Protein AF-A0A242PFX0-F1 (afdb_monomer_lite)

Radius of gyration: 28.21 Å; chains: 1; bounding box: 63×39×89 Å

Secondary structure (DSSP, 8-state):
-----EEEEEE-SHHHHHHHHHHHHS---HHHHHHHHHHS-GGGSEEEEEE-SSEEEEEETTTTEEEEEEGGGSSEEEE-SSEEEEESSSS-EEEEEGGGS-HHHHHHHHHHHTTTBTTT---EEEEEEEE---HHHHHHHHIIIIIHHHTHHHHHHHHHHHHHHHT---HHHHHHHHHHHHHHHHHHHHHHHHHHHHHHHHHHHHS-GGGS-EEEEEESSEEEEEETTSS-EEEEEGGGSSEEEEETTEEEEEEETTEEEEEETTSS-HHHHHHHHHHHTTSHHHH--

Foldseek 3Di:
DPFDKDKFKFFQALVQQQVVCCQVFVAGDSVVSHVVRVVQDPQQTIWMWMDTLFWIWIARPSVRDIDIDGLVQWQAWEDGPFFIWTHNDPPDTDTDGPVRDDPVVSVRVCNSCVVGHCVNPFDWLWKQQWDFPALVFQLVLCCVLPVVVQLCVLVVLLVVCVVVLVVDPDPVVSVVVNVVSNVVSVVSNVVPSVVSSVVSVVCVVPVDPQRGTWMWIDGLFWIWTHGNHDGDIDIGGLQQFQAWEQDPFAIWTHNDSRDTGGDGPVSGDPSSRVSVVVSSVVHPRHPDD

Sequence (289 aa):
MEKQTVVIEYYVNTQYWLDAYYAKYGVLDHEFAQKLNDSTPDNMRHFTMSFNNEKLVIFNKDKNEINTFYYQDLYCINKTENGYLFFINNQDFYFVSQQSFKSDELEIIHDFLCDYLEKNLETQIAEIDTYEMDVNRIYYCFYYLLFKKSIMAPIYILVMFLPCYLLIKDSSHALFFVCITIIYSIAIYFSIKPGLKFSAENWCKTSNKIFICSKVIFYEDRFTMTAKTQLSTTVIKYDQLHKIRKIKKGYLFIINCNSGYLFYNEDFTSQQRQVLEDKLMQYNNFYLK

pLDDT: mean 86.13, std 9.34, range [41.47, 96.81]

Structure (mmCIF, N/CA/C/O backbone):
data_AF-A0A242PFX0-F1
#
_entry.id   AF-A0A242PFX0-F1
#
loop_
_atom_site.group_PDB
_atom_site.id
_atom_site.type_symbol
_atom_site.label_atom_id
_atom_site.label_alt_id
_atom_site.label_comp_id
_atom_site.label_asym_id
_atom_site.label_entity_id
_atom_site.label_seq_id
_atom_site.pdbx_PDB_ins_code
_atom_site.Cartn_x
_atom_site.Cartn_y
_atom_site.Cartn_z
_atom_site.occupancy
_atom_site.B_iso_or_equiv
_atom_site.auth_seq_id
_atom_site.auth_comp_id
_atom_site.auth_asym_id
_atom_site.auth_atom_id
_atom_site.pdbx_PDB_model_num
ATOM 1 N N . MET A 1 1 ? -29.368 -14.223 31.817 1.00 41.47 1 MET A N 1
ATOM 2 C CA . MET A 1 1 ? -27.994 -13.903 32.255 1.00 41.47 1 MET A CA 1
ATOM 3 C C . MET A 1 1 ? -27.778 -12.427 32.009 1.00 41.47 1 MET A C 1
ATOM 5 O O . MET A 1 1 ? -28.120 -11.977 30.920 1.00 41.47 1 MET A O 1
ATOM 9 N N . GLU A 1 2 ? -27.297 -11.674 33.000 1.00 46.97 2 GLU A N 1
ATOM 10 C CA . GLU A 1 2 ? -26.797 -10.320 32.738 1.00 46.97 2 GLU A CA 1
ATOM 11 C C . GLU A 1 2 ? -25.697 -10.424 31.682 1.00 46.97 2 GLU A C 1
ATOM 13 O O . GLU A 1 2 ? -24.802 -11.264 31.793 1.00 46.97 2 GLU A O 1
ATOM 18 N N . LYS A 1 3 ? -25.815 -9.641 30.607 1.00 65.31 3 LYS A N 1
ATOM 19 C CA . LYS A 1 3 ? -24.786 -9.598 29.571 1.00 65.31 3 LYS A CA 1
ATOM 20 C C . LYS A 1 3 ? -23.552 -8.965 30.200 1.00 65.31 3 LYS A C 1
ATOM 22 O O . LYS A 1 3 ? -23.569 -7.776 30.520 1.00 65.31 3 LYS A O 1
ATOM 27 N N . GLN A 1 4 ? -22.516 -9.774 30.409 1.00 83.56 4 GLN A N 1
ATOM 28 C CA . GLN A 1 4 ? -21.217 -9.295 30.855 1.00 83.56 4 GLN A CA 1
ATOM 29 C C . GLN A 1 4 ? -20.795 -8.137 29.951 1.00 83.56 4 GLN A C 1
ATOM 31 O O . GLN A 1 4 ? -20.894 -8.224 28.727 1.00 83.56 4 GLN A O 1
ATOM 36 N N . THR A 1 5 ? -20.435 -7.020 30.572 1.00 90.12 5 THR A N 1
ATOM 37 C CA . THR A 1 5 ? -20.165 -5.768 29.875 1.00 90.12 5 THR A CA 1
ATOM 38 C C . THR A 1 5 ? -18.799 -5.266 30.307 1.00 90.12 5 THR A C 1
ATOM 40 O O . THR A 1 5 ? -18.524 -5.181 31.502 1.00 90.12 5 THR A O 1
ATOM 43 N N . VAL A 1 6 ? -17.956 -4.930 29.337 1.00 94.00 6 VAL A N 1
ATOM 44 C CA . VAL A 1 6 ? -16.649 -4.305 29.558 1.00 94.00 6 VAL A CA 1
ATOM 45 C C . VAL A 1 6 ? -16.780 -2.828 29.221 1.00 94.00 6 VAL A C 1
ATOM 47 O O . VAL A 1 6 ? -17.413 -2.473 28.227 1.00 94.00 6 VAL A O 1
ATOM 50 N N . VAL A 1 7 ? -16.224 -1.955 30.057 1.00 94.25 7 VAL A N 1
ATOM 51 C CA . VAL A 1 7 ? -16.312 -0.503 29.872 1.00 94.25 7 VAL A CA 1
ATOM 52 C C . VAL A 1 7 ? -14.922 0.093 29.965 1.00 94.25 7 VAL A C 1
ATOM 54 O O . VAL A 1 7 ? -14.212 -0.148 30.936 1.00 94.25 7 VAL A O 1
ATOM 57 N N . ILE A 1 8 ? -14.564 0.904 28.975 1.00 94.38 8 ILE A N 1
ATOM 58 C CA . ILE A 1 8 ? -13.314 1.660 28.963 1.00 94.38 8 ILE A CA 1
ATOM 59 C C . ILE A 1 8 ? -13.605 3.142 28.779 1.00 94.38 8 ILE A C 1
ATOM 61 O O . ILE A 1 8 ? -14.614 3.540 28.188 1.00 94.38 8 ILE A O 1
ATOM 65 N N . GLU A 1 9 ? -12.670 3.961 29.235 1.00 93.00 9 GLU A N 1
ATOM 66 C CA . GLU A 1 9 ? -12.654 5.389 28.958 1.00 93.00 9 GLU A CA 1
ATOM 67 C C . GLU A 1 9 ? -11.448 5.711 28.090 1.00 93.00 9 GLU A C 1
ATOM 69 O O . GLU A 1 9 ? -10.362 5.171 28.301 1.00 93.00 9 GLU A O 1
ATOM 74 N N . TYR A 1 10 ? -11.630 6.596 27.116 1.00 89.94 10 TYR A N 1
ATOM 75 C CA . TYR A 1 10 ? -10.516 7.072 26.313 1.00 89.94 10 TYR A CA 1
ATOM 76 C C . TYR A 1 10 ? -10.641 8.562 26.019 1.00 89.94 10 TYR A C 1
ATOM 78 O O . TYR A 1 10 ? -11.733 9.141 25.986 1.00 89.94 10 TYR A O 1
ATOM 86 N N . TYR A 1 11 ? -9.475 9.171 25.827 1.00 92.56 11 TYR A N 1
ATOM 87 C CA . TYR A 1 11 ? -9.318 10.578 25.511 1.00 92.56 11 TYR A CA 1
ATOM 88 C C . TYR A 1 11 ? -8.630 10.720 24.154 1.00 92.56 11 TYR A C 1
ATOM 90 O O . TYR A 1 11 ? -7.546 10.174 23.942 1.00 92.56 11 TYR A O 1
ATOM 98 N N . VAL A 1 12 ? -9.256 11.448 23.232 1.00 92.62 12 VAL A N 1
ATOM 99 C CA . VAL A 1 12 ? -8.715 11.683 21.889 1.00 92.62 12 VAL A CA 1
ATOM 100 C C . VAL A 1 12 ? -7.676 12.798 21.949 1.00 92.62 12 VAL A C 1
ATOM 102 O O . VAL A 1 12 ? -8.000 13.987 21.944 1.00 92.62 12 VAL A O 1
ATOM 105 N N . ASN A 1 13 ? -6.408 12.400 21.990 1.00 92.38 13 ASN A N 1
ATOM 106 C CA . ASN A 1 13 ? -5.245 13.281 21.922 1.00 92.38 13 ASN A CA 1
ATOM 107 C C . ASN A 1 13 ? -4.297 12.877 20.784 1.00 92.38 13 ASN A C 1
ATOM 109 O O . ASN A 1 13 ? -4.561 11.941 20.028 1.00 92.38 13 ASN A O 1
ATOM 113 N N . THR A 1 14 ? -3.156 13.560 20.683 1.00 91.75 14 THR A N 1
ATOM 114 C CA . THR A 1 14 ? -2.097 13.225 19.723 1.00 91.75 14 THR A CA 1
ATOM 115 C C . THR A 1 14 ? -1.666 11.759 19.817 1.00 91.75 14 THR A C 1
ATOM 117 O O . THR A 1 14 ? -1.500 11.118 18.784 1.00 91.75 14 THR A O 1
ATOM 120 N N . GLN A 1 15 ? -1.523 11.195 21.021 1.00 91.62 15 GLN A N 1
ATOM 121 C CA . GLN A 1 15 ? -1.096 9.800 21.172 1.00 91.62 15 GLN A CA 1
ATOM 122 C C . GLN A 1 15 ? -2.149 8.824 20.635 1.00 91.62 15 GLN A C 1
ATOM 124 O O . GLN A 1 15 ? -1.803 7.915 19.890 1.00 91.62 15 GLN A O 1
ATOM 129 N N . TYR A 1 16 ? -3.433 9.057 20.924 1.00 92.50 16 TYR A N 1
ATOM 130 C CA . TYR A 1 16 ? -4.526 8.260 20.364 1.00 92.50 16 TYR A CA 1
ATOM 131 C C . TYR A 1 16 ? -4.489 8.250 18.830 1.00 92.50 16 TYR A C 1
ATOM 133 O O . TYR A 1 16 ? -4.589 7.188 18.218 1.00 92.50 16 TYR A O 1
ATOM 141 N N . TRP A 1 17 ? -4.311 9.415 18.196 1.00 91.19 17 TRP A N 1
ATOM 142 C CA . TRP A 1 17 ? -4.227 9.497 16.736 1.00 91.19 17 TRP A CA 1
ATOM 143 C C . TRP A 1 17 ? -2.996 8.789 16.176 1.00 91.19 17 TRP A C 1
ATOM 145 O O . TRP A 1 17 ? -3.089 8.146 15.129 1.00 91.19 17 TRP A O 1
ATOM 155 N N . LEU A 1 18 ? -1.865 8.874 16.877 1.00 90.12 18 LEU A N 1
ATOM 156 C CA . LEU A 1 18 ? -0.644 8.167 16.510 1.00 90.12 18 LEU A CA 1
ATOM 157 C C . LEU A 1 18 ? -0.844 6.646 16.568 1.00 90.12 18 LEU A C 1
ATOM 159 O O . LEU A 1 18 ? -0.526 5.954 15.601 1.00 90.12 18 LEU A O 1
ATOM 163 N N . ASP A 1 19 ? -1.421 6.140 17.658 1.00 91.06 19 ASP A N 1
ATOM 164 C CA . ASP A 1 19 ? -1.664 4.710 17.861 1.00 91.06 19 ASP A CA 1
ATOM 165 C C . ASP A 1 19 ? -2.711 4.174 16.881 1.00 91.06 19 ASP A C 1
ATOM 167 O O . ASP A 1 19 ? -2.520 3.111 16.293 1.00 91.06 19 ASP A O 1
ATOM 171 N N . ALA A 1 20 ? -3.786 4.930 16.640 1.00 90.94 20 ALA A N 1
ATOM 172 C CA . ALA A 1 20 ? -4.813 4.586 15.661 1.00 90.94 20 ALA A CA 1
ATOM 173 C C . ALA A 1 20 ? -4.239 4.513 14.239 1.00 90.94 20 ALA A C 1
ATOM 175 O O . ALA A 1 20 ? -4.563 3.601 13.473 1.00 90.94 20 ALA A O 1
ATOM 176 N N . TYR A 1 21 ? -3.363 5.457 13.883 1.00 86.38 21 TYR A N 1
ATOM 177 C CA . TYR A 1 21 ? -2.696 5.463 12.587 1.00 86.38 21 TYR A CA 1
ATOM 178 C C . TYR A 1 21 ? -1.723 4.286 12.453 1.00 86.38 21 TYR A C 1
ATOM 180 O O . TYR A 1 21 ? -1.757 3.576 11.445 1.00 86.38 21 TYR A O 1
ATOM 188 N N . TYR A 1 22 ? -0.921 4.018 13.488 1.00 86.44 22 TYR A N 1
ATOM 189 C CA . TYR A 1 22 ? -0.027 2.862 13.523 1.00 86.44 22 TYR A CA 1
ATOM 190 C C . TYR A 1 22 ? -0.796 1.544 13.435 1.00 86.44 22 TYR A C 1
ATOM 192 O O . TYR A 1 22 ? -0.433 0.680 12.647 1.00 86.44 22 TYR A O 1
ATOM 200 N N . ALA A 1 23 ? -1.899 1.401 14.167 1.00 88.25 23 ALA A N 1
ATOM 201 C CA . ALA A 1 23 ? -2.743 0.217 14.097 1.00 88.25 23 ALA A CA 1
ATOM 202 C C . ALA A 1 23 ? -3.293 -0.013 12.681 1.00 88.25 23 ALA A C 1
ATOM 204 O O . ALA A 1 23 ? -3.345 -1.150 12.219 1.00 88.25 23 ALA A O 1
ATOM 205 N N . LYS A 1 24 ? -3.686 1.053 11.972 1.00 84.75 24 LYS A N 1
ATOM 206 C CA . LYS A 1 24 ? -4.256 0.945 10.623 1.00 84.75 24 LYS A CA 1
ATOM 207 C C . LYS A 1 24 ? -3.207 0.700 9.537 1.00 84.75 24 LYS A C 1
ATOM 209 O O . LYS A 1 24 ? -3.478 -0.044 8.598 1.00 84.75 24 LYS A O 1
ATOM 214 N N . TYR A 1 25 ? -2.040 1.332 9.638 1.00 78.81 25 TYR A N 1
ATOM 215 C CA . TYR A 1 25 ? -1.069 1.390 8.539 1.00 78.81 25 TYR A CA 1
ATOM 216 C C . TYR A 1 25 ? 0.300 0.774 8.857 1.00 78.81 25 TYR A C 1
ATOM 218 O O . TYR A 1 25 ? 1.105 0.592 7.946 1.00 78.81 25 TYR A O 1
ATOM 226 N N . GLY A 1 26 ? 0.579 0.440 10.119 1.00 79.00 26 GLY A N 1
ATOM 227 C CA . GLY A 1 26 ? 1.858 -0.112 10.583 1.00 79.00 26 GLY A CA 1
ATOM 228 C C . GLY A 1 26 ? 3.003 0.905 10.618 1.00 79.00 26 GLY A C 1
ATOM 229 O O . GLY A 1 26 ? 4.172 0.528 10.562 1.00 79.00 26 GLY A O 1
ATOM 230 N N . VAL A 1 27 ? 2.686 2.202 10.638 1.00 77.31 27 VAL A N 1
ATOM 231 C CA . VAL A 1 27 ? 3.653 3.299 10.495 1.00 77.31 27 VAL A CA 1
ATOM 232 C C . VAL A 1 27 ? 3.367 4.388 11.523 1.00 77.31 27 VAL A C 1
ATOM 234 O O . VAL A 1 27 ? 2.208 4.691 11.780 1.00 77.31 27 VAL A O 1
ATOM 237 N N . LEU A 1 28 ? 4.414 4.982 12.103 1.00 81.38 28 LEU A N 1
ATOM 238 C CA . LEU A 1 28 ? 4.301 6.115 13.024 1.00 81.38 28 LEU A CA 1
ATOM 239 C C . LEU A 1 28 ? 4.465 7.436 12.269 1.00 81.38 28 LEU A C 1
ATOM 241 O O . LEU A 1 28 ? 5.425 7.604 11.520 1.00 81.38 28 LEU A O 1
ATOM 245 N N . ASP A 1 29 ? 3.567 8.390 12.515 1.00 78.19 29 ASP A N 1
ATOM 246 C CA . ASP A 1 29 ? 3.690 9.757 12.007 1.00 78.19 29 ASP A CA 1
ATOM 247 C C . ASP A 1 29 ? 3.184 10.773 13.040 1.00 78.19 29 ASP A C 1
ATOM 249 O O . ASP A 1 29 ? 1.983 10.960 13.262 1.00 78.19 29 ASP A O 1
ATOM 253 N N . HIS A 1 30 ? 4.138 11.432 13.691 1.00 84.31 30 HIS A N 1
ATOM 254 C CA . HIS A 1 30 ? 3.860 12.382 14.760 1.00 84.31 30 HIS A CA 1
ATOM 255 C C . HIS A 1 30 ? 3.268 13.701 14.251 1.00 84.31 30 HIS A C 1
ATOM 257 O O . HIS A 1 30 ? 2.445 14.301 14.940 1.00 84.31 30 HIS A O 1
ATOM 263 N N . GLU A 1 31 ? 3.662 14.163 13.060 1.00 82.69 31 GLU A N 1
ATOM 264 C CA . GLU A 1 31 ? 3.187 15.442 12.523 1.00 82.69 31 GLU A CA 1
ATOM 265 C C . GLU A 1 31 ? 1.707 15.343 12.139 1.00 82.69 31 GLU A C 1
ATOM 267 O O . GLU A 1 31 ? 0.924 16.252 12.416 1.00 82.69 31 GLU A O 1
ATOM 272 N N . PHE A 1 32 ? 1.293 14.217 11.557 1.00 82.06 32 PHE A N 1
ATOM 273 C CA . PHE A 1 32 ? -0.116 13.944 11.293 1.00 82.06 32 PHE A CA 1
ATOM 274 C C . PHE A 1 32 ? -0.954 13.873 12.538 1.00 82.06 32 PHE A C 1
ATOM 276 O O . PHE A 1 32 ? -2.018 14.480 12.591 1.00 82.06 32 PHE A O 1
ATOM 283 N N . ALA A 1 33 ? -0.487 13.089 13.510 1.00 87.75 33 ALA A N 1
ATOM 284 C CA . ALA A 1 33 ? -1.213 12.856 14.732 1.00 87.75 33 ALA A CA 1
ATOM 285 C C . ALA A 1 33 ? -1.441 14.196 15.431 1.00 87.75 33 ALA A C 1
ATOM 287 O O . ALA A 1 33 ? -2.537 14.449 15.924 1.00 87.75 33 ALA A O 1
ATOM 288 N N . GLN A 1 34 ? -0.448 15.092 15.365 1.00 89.56 34 GLN A N 1
ATOM 289 C CA . GLN A 1 34 ? -0.578 16.457 15.845 1.00 89.56 34 GLN A CA 1
ATOM 290 C C . GLN A 1 34 ? -1.578 17.275 15.018 1.00 89.56 34 GLN A C 1
ATOM 292 O O . GLN A 1 34 ? -2.467 17.879 15.599 1.00 89.56 34 GLN A O 1
ATOM 297 N N . LYS A 1 35 ? -1.516 17.260 13.680 1.00 90.44 35 LYS A N 1
ATOM 298 C CA . LYS A 1 35 ? -2.489 17.983 12.833 1.00 90.44 35 LYS A CA 1
ATOM 299 C C . LYS A 1 35 ? -3.927 17.508 13.048 1.00 90.44 35 LYS A C 1
ATOM 301 O O . LYS A 1 35 ? -4.833 18.333 13.151 1.00 90.44 35 LYS A O 1
ATOM 306 N N . LEU A 1 36 ? -4.144 16.195 13.133 1.00 90.00 36 LEU A N 1
ATOM 307 C CA . LEU A 1 36 ? -5.447 15.618 13.454 1.00 90.00 36 LEU A CA 1
ATOM 308 C C . LEU A 1 36 ? -5.894 16.046 14.844 1.00 90.00 36 LEU A C 1
ATOM 310 O O . LEU A 1 36 ? -7.026 16.505 14.999 1.00 90.00 36 LEU A O 1
ATOM 314 N N . ASN A 1 37 ? -5.000 15.961 15.829 1.00 91.69 37 ASN A N 1
ATOM 315 C CA . ASN A 1 37 ? -5.262 16.437 17.175 1.00 91.69 37 ASN A CA 1
ATOM 316 C C . ASN A 1 37 ? -5.679 17.911 17.175 1.00 91.69 37 ASN A C 1
ATOM 318 O O . ASN A 1 37 ? -6.705 18.231 17.758 1.00 91.69 37 ASN A O 1
ATOM 322 N N . ASP A 1 38 ? -4.952 18.788 16.492 1.00 91.31 38 ASP A N 1
ATOM 323 C CA . ASP A 1 38 ? -5.238 20.225 16.440 1.00 91.31 38 ASP A CA 1
ATOM 324 C C . ASP A 1 38 ? -6.557 20.522 15.706 1.00 91.31 38 ASP A C 1
ATOM 326 O O . ASP A 1 38 ? -7.257 21.476 16.039 1.00 91.31 38 ASP A O 1
ATOM 330 N N . SER A 1 39 ? -6.934 19.682 14.737 1.00 91.81 39 SER A N 1
ATOM 331 C CA . SER A 1 39 ? -8.219 19.777 14.030 1.00 91.81 39 SER A CA 1
ATOM 332 C C . SER A 1 39 ? -9.401 19.153 14.782 1.00 91.81 39 SER A C 1
ATOM 334 O O . SER A 1 39 ? -10.552 19.387 14.412 1.00 91.81 39 SER A O 1
ATOM 336 N N . THR A 1 40 ? -9.141 18.348 15.819 1.00 89.75 40 THR A N 1
ATOM 337 C CA . THR A 1 40 ? -10.187 17.668 16.591 1.00 89.75 40 THR A CA 1
ATOM 338 C C . THR A 1 40 ? -10.866 18.682 17.518 1.00 89.75 40 THR A C 1
ATOM 340 O O . THR A 1 40 ? -10.193 19.265 18.371 1.00 89.75 40 THR A O 1
ATOM 343 N N . PRO A 1 41 ? -12.188 18.900 17.411 1.00 90.75 41 PRO A N 1
ATOM 344 C CA . PRO A 1 41 ? -12.896 19.821 18.296 1.00 90.75 41 PRO A CA 1
ATOM 345 C C . PRO A 1 41 ? -12.803 19.402 19.767 1.00 90.75 41 PRO A C 1
ATOM 347 O O . PRO A 1 41 ? -12.830 18.212 20.079 1.00 90.75 41 PRO A O 1
ATOM 350 N N . ASP A 1 42 ? -12.787 20.369 20.686 1.00 89.44 42 ASP A N 1
ATOM 351 C CA . ASP A 1 42 ? -12.745 20.091 22.132 1.00 89.44 42 ASP A CA 1
ATOM 352 C C . ASP A 1 42 ? -13.944 19.275 22.626 1.00 89.44 42 ASP A C 1
ATOM 354 O O . ASP A 1 42 ? -13.831 18.533 23.594 1.00 89.44 42 ASP A O 1
ATOM 358 N N . ASN A 1 43 ? -15.078 19.349 21.924 1.00 88.44 43 ASN A N 1
ATOM 359 C CA . ASN A 1 43 ? -16.274 18.561 22.222 1.00 88.44 43 ASN A CA 1
ATOM 360 C C . ASN A 1 43 ? -16.279 17.151 21.593 1.00 88.44 43 ASN A C 1
ATOM 362 O O . ASN A 1 43 ? -17.327 16.522 21.445 1.00 88.44 43 ASN A O 1
ATOM 366 N N . MET A 1 44 ? -15.127 16.672 21.140 1.00 88.81 44 MET A N 1
ATOM 367 C CA . MET A 1 44 ? -14.930 15.354 20.535 1.00 88.81 44 MET A CA 1
ATOM 368 C C . MET A 1 44 ? -13.704 14.685 21.165 1.00 88.81 44 MET A C 1
ATOM 370 O O . MET A 1 44 ? -12.880 14.097 20.464 1.00 88.81 44 MET A O 1
ATOM 374 N N . ARG A 1 45 ? -13.542 14.820 22.487 1.00 92.38 45 ARG A N 1
ATOM 375 C CA . ARG A 1 45 ? -12.321 14.405 23.184 1.00 92.38 45 ARG A CA 1
ATOM 376 C C . ARG A 1 45 ? -12.567 13.298 24.190 1.00 92.38 45 ARG A C 1
ATOM 378 O O . ARG A 1 45 ? -11.765 12.371 24.243 1.00 92.38 45 ARG A O 1
ATOM 385 N N . HIS A 1 46 ? -13.647 13.369 24.962 1.00 95.44 46 HIS A N 1
ATOM 386 C CA . HIS A 1 46 ? -13.901 12.458 26.073 1.00 95.44 46 HIS A CA 1
ATOM 387 C C . HIS A 1 46 ? -14.982 11.442 25.727 1.00 95.44 46 HIS A C 1
ATOM 389 O O . HIS A 1 46 ? -16.145 11.791 25.506 1.00 95.44 46 HIS A O 1
ATOM 395 N N . PHE A 1 47 ? -14.611 10.165 25.756 1.00 95.25 47 PHE A N 1
ATOM 396 C CA . PHE A 1 47 ? -15.521 9.088 25.407 1.00 95.25 47 PHE A CA 1
ATOM 397 C C . PHE A 1 47 ? -15.486 7.945 26.416 1.00 95.25 47 PHE A C 1
ATOM 399 O O . PHE A 1 47 ? -14.460 7.635 27.024 1.00 95.25 47 PHE A O 1
ATOM 406 N N . THR A 1 48 ? -16.626 7.274 26.535 1.00 96.50 48 THR A N 1
ATOM 407 C CA . THR A 1 48 ? -16.752 5.965 27.175 1.00 96.50 48 THR A CA 1
ATOM 408 C C . THR A 1 48 ? -17.209 4.964 26.125 1.00 96.50 48 THR A C 1
ATOM 410 O O . THR A 1 48 ? -18.188 5.222 25.423 1.00 96.50 48 THR A O 1
ATOM 413 N N . MET A 1 49 ? -16.529 3.823 26.021 1.00 95.50 49 MET A N 1
ATOM 414 C CA . MET A 1 49 ? -16.997 2.695 25.214 1.00 95.50 49 MET A CA 1
ATOM 415 C C . MET A 1 49 ? -17.445 1.559 26.113 1.00 95.50 49 MET A C 1
ATOM 417 O O . MET A 1 49 ? -16.729 1.171 27.033 1.00 95.50 49 MET A O 1
ATOM 421 N N . SER A 1 50 ? -18.618 1.015 25.822 1.00 95.56 50 SER A N 1
ATOM 422 C CA . SER A 1 50 ? -19.172 -0.156 26.479 1.00 95.56 50 SER A CA 1
ATOM 423 C C . SER A 1 50 ? -19.346 -1.273 25.458 1.00 95.56 50 SER A C 1
ATOM 425 O O . SER A 1 50 ? -19.972 -1.082 24.415 1.00 95.56 50 SER A O 1
ATOM 427 N N . PHE A 1 51 ? -18.786 -2.432 25.775 1.00 95.62 51 PHE A N 1
ATOM 428 C CA . PHE A 1 51 ? -18.771 -3.618 24.934 1.00 95.62 51 PHE A CA 1
ATOM 429 C C . PHE A 1 51 ? -19.559 -4.722 25.617 1.00 95.62 51 PHE A C 1
ATOM 431 O O . PHE A 1 51 ? -19.348 -5.011 26.795 1.00 95.62 51 PHE A O 1
ATOM 438 N N . ASN A 1 52 ? -20.421 -5.381 24.860 1.00 93.88 52 ASN A N 1
ATOM 439 C CA . ASN A 1 52 ? -20.948 -6.692 25.218 1.00 93.88 52 ASN A CA 1
ATOM 440 C C . ASN A 1 52 ? -20.745 -7.650 24.036 1.00 93.88 52 ASN A C 1
ATOM 442 O O . ASN A 1 52 ? -20.000 -7.328 23.114 1.00 93.88 52 ASN A O 1
ATOM 446 N N . ASN A 1 53 ? -21.406 -8.804 24.051 1.00 93.00 53 ASN A N 1
ATOM 447 C CA . ASN A 1 53 ? -21.287 -9.842 23.026 1.00 93.00 53 ASN A CA 1
ATOM 448 C C . ASN A 1 53 ? -21.993 -9.541 21.683 1.00 93.00 53 ASN A C 1
ATOM 450 O O . ASN A 1 53 ? -21.887 -10.329 20.751 1.00 93.00 53 ASN A O 1
ATOM 454 N N . GLU A 1 54 ? -22.737 -8.440 21.570 1.00 94.06 54 GLU A N 1
ATOM 455 C CA . GLU A 1 54 ? -23.533 -8.108 20.373 1.00 94.06 54 GLU A CA 1
ATOM 456 C C . GLU A 1 54 ? -23.214 -6.727 19.794 1.00 94.06 54 GLU A C 1
ATOM 458 O O . GLU A 1 54 ? -23.420 -6.488 18.600 1.00 94.06 54 GLU A O 1
ATOM 463 N N . LYS A 1 55 ? -22.781 -5.787 20.637 1.00 94.94 55 LYS A N 1
ATOM 464 C CA . LYS A 1 55 ? -22.660 -4.382 20.263 1.00 94.94 55 LYS A CA 1
ATOM 465 C C . LYS A 1 55 ? -21.593 -3.628 21.043 1.00 94.94 55 LYS A C 1
ATOM 467 O O . LYS A 1 55 ? -21.303 -3.922 22.204 1.00 94.94 55 LYS A O 1
ATOM 472 N N . LEU A 1 56 ? -21.131 -2.568 20.393 1.00 95.12 56 LEU A N 1
ATOM 473 C CA . LEU A 1 56 ? -20.343 -1.477 20.938 1.00 95.12 56 LEU A CA 1
ATOM 474 C C . LEU A 1 56 ? -21.245 -0.248 21.110 1.00 95.12 56 LEU A C 1
ATOM 476 O O . LEU A 1 56 ? -21.908 0.196 20.172 1.00 95.12 56 LEU A O 1
ATOM 480 N N . VAL A 1 57 ? -21.258 0.324 22.309 1.00 96.44 57 VAL A N 1
ATOM 481 C CA . VAL A 1 57 ? -21.905 1.605 22.609 1.00 96.44 57 VAL A CA 1
ATOM 482 C C . VAL A 1 57 ? -20.824 2.635 22.905 1.00 96.44 57 VAL A C 1
ATOM 484 O O . VAL A 1 57 ? -20.018 2.434 23.809 1.00 96.44 57 VAL A O 1
ATOM 487 N N . ILE A 1 58 ? -20.815 3.740 22.164 1.00 95.62 58 ILE A N 1
ATOM 488 C CA . ILE A 1 58 ? -19.874 4.850 22.328 1.00 95.62 58 ILE A CA 1
ATOM 489 C C . ILE A 1 58 ? -20.644 6.059 22.848 1.00 95.62 58 ILE A C 1
ATOM 491 O O . ILE A 1 58 ? -21.550 6.560 22.183 1.00 95.62 58 ILE A O 1
ATOM 495 N N . PHE A 1 59 ? -20.267 6.543 24.025 1.00 96.81 59 PHE A N 1
ATOM 496 C CA . PHE A 1 59 ? -20.813 7.752 24.626 1.00 96.81 59 PHE A CA 1
ATOM 497 C C . PHE A 1 59 ? -19.789 8.884 24.556 1.00 96.81 59 PHE A C 1
ATOM 499 O O . PHE A 1 59 ? -18.718 8.775 25.149 1.00 96.81 59 PHE A O 1
ATOM 506 N N . ASN A 1 60 ? -20.120 9.968 23.852 1.00 95.25 60 ASN A N 1
ATOM 507 C CA . ASN A 1 60 ? -19.371 11.222 23.882 1.00 95.25 60 ASN A CA 1
ATOM 508 C C . ASN A 1 60 ? -19.823 12.037 25.103 1.00 95.25 60 ASN A C 1
ATOM 510 O O . ASN A 1 60 ? -20.938 12.568 25.118 1.00 95.25 60 ASN A O 1
ATOM 514 N N . LYS A 1 61 ? -18.948 12.155 26.108 1.00 94.31 61 LYS A N 1
ATOM 515 C CA . LYS A 1 61 ? -19.236 12.881 27.354 1.00 94.31 61 LYS A CA 1
ATOM 516 C C . LYS A 1 61 ? -19.379 14.387 27.125 1.00 94.31 61 LYS A C 1
ATOM 518 O O . LYS A 1 61 ? -20.178 15.024 27.802 1.00 94.31 61 LYS A O 1
ATOM 523 N N . ASP A 1 62 ? -18.645 14.942 26.164 1.00 92.25 62 ASP A N 1
ATOM 524 C CA . ASP A 1 62 ? -18.611 16.384 25.907 1.00 92.25 62 ASP A CA 1
ATOM 525 C C . ASP A 1 62 ? -19.885 16.893 25.218 1.00 92.25 62 ASP A C 1
ATOM 527 O O . ASP A 1 62 ? -20.304 18.030 25.434 1.00 92.25 62 ASP A O 1
ATOM 531 N N . LYS A 1 63 ? -20.511 16.056 24.382 1.00 93.62 63 LYS A N 1
ATOM 532 C CA . LYS A 1 63 ? -21.768 16.379 23.678 1.00 93.62 63 LYS A CA 1
ATOM 533 C C . LYS A 1 63 ? -23.007 15.758 24.298 1.00 93.62 63 LYS A C 1
ATOM 535 O O . LYS A 1 63 ? -24.115 16.116 23.908 1.00 93.62 63 LYS A O 1
ATOM 540 N N . ASN A 1 64 ? -22.827 14.836 25.240 1.00 93.06 64 ASN A N 1
ATOM 541 C CA . ASN A 1 64 ? -23.897 13.991 25.754 1.00 93.06 64 ASN A CA 1
ATOM 542 C C . ASN A 1 64 ? -24.613 13.212 24.626 1.00 93.06 64 ASN A C 1
ATOM 544 O O . ASN A 1 64 ? -25.839 13.136 24.576 1.00 93.06 64 ASN A O 1
ATOM 548 N N . GLU A 1 65 ? -23.829 12.649 23.703 1.00 95.06 65 GLU A N 1
ATOM 549 C CA . GLU A 1 65 ? -24.315 11.895 22.539 1.00 95.06 65 GLU A CA 1
ATOM 550 C C . GLU A 1 65 ? -23.957 10.412 22.673 1.00 95.06 65 GLU A C 1
ATOM 552 O O . GLU A 1 65 ? -22.826 10.066 23.018 1.00 95.06 65 GLU A O 1
ATOM 557 N N . ILE A 1 66 ? -24.913 9.526 22.376 1.00 96.12 66 ILE A N 1
ATOM 558 C CA . ILE A 1 66 ? -24.725 8.071 22.403 1.00 96.12 66 ILE A CA 1
ATOM 559 C C . ILE A 1 66 ? -24.873 7.525 20.988 1.00 96.12 66 ILE A C 1
ATOM 561 O O . ILE A 1 66 ? -25.917 7.691 20.361 1.00 96.12 66 ILE A O 1
ATOM 565 N N . ASN A 1 67 ? -23.863 6.788 20.538 1.00 94.56 67 ASN A N 1
ATOM 566 C CA . ASN A 1 67 ? -23.901 6.004 19.313 1.00 94.56 67 ASN A CA 1
ATOM 567 C C . ASN A 1 67 ? -23.847 4.515 19.655 1.00 94.56 67 ASN A C 1
ATOM 569 O O . ASN A 1 67 ? -23.089 4.092 20.526 1.00 94.56 67 ASN A O 1
ATOM 573 N N . THR A 1 68 ? -24.666 3.710 18.984 1.00 96.31 68 THR A N 1
ATOM 574 C CA . THR A 1 68 ? -24.705 2.255 19.172 1.00 96.31 68 THR A CA 1
ATOM 575 C C . THR A 1 68 ? -24.430 1.566 17.849 1.00 96.31 68 THR A C 1
ATOM 577 O O . THR A 1 68 ? -25.100 1.854 16.860 1.00 96.31 68 THR A O 1
ATOM 580 N N . PHE A 1 69 ? -23.490 0.628 17.858 1.00 95.44 69 PHE A N 1
ATOM 581 C CA . PHE A 1 69 ? -23.092 -0.152 16.695 1.00 95.44 69 PHE A CA 1
ATOM 582 C C . PHE A 1 69 ? -23.173 -1.640 17.022 1.00 95.44 69 PHE A C 1
ATOM 584 O O . PHE A 1 69 ? -22.503 -2.114 17.939 1.00 95.44 69 PHE A O 1
ATOM 591 N N . TYR A 1 70 ? -23.997 -2.381 16.287 1.00 95.12 70 TYR A N 1
ATOM 592 C CA . TYR A 1 70 ? -24.033 -3.839 16.384 1.00 95.12 70 TYR A CA 1
ATOM 593 C C . TYR A 1 70 ? -22.889 -4.428 15.564 1.00 95.12 70 TYR A C 1
ATOM 595 O O . TYR A 1 70 ? -22.668 -4.004 14.432 1.00 95.12 70 TYR A O 1
ATOM 603 N N . TYR A 1 71 ? -22.170 -5.413 16.104 1.00 94.00 71 TYR A N 1
ATOM 604 C CA . TYR A 1 71 ? -20.976 -5.947 15.435 1.00 94.00 71 TYR A CA 1
ATOM 605 C C . TYR A 1 71 ? -21.280 -6.577 14.076 1.00 94.00 71 TYR A C 1
ATOM 607 O O . TYR A 1 71 ? -20.475 -6.476 13.159 1.00 94.00 71 TYR A O 1
ATOM 615 N N . GLN A 1 72 ? -22.458 -7.188 13.938 1.00 91.62 72 GLN A N 1
ATOM 616 C CA . GLN A 1 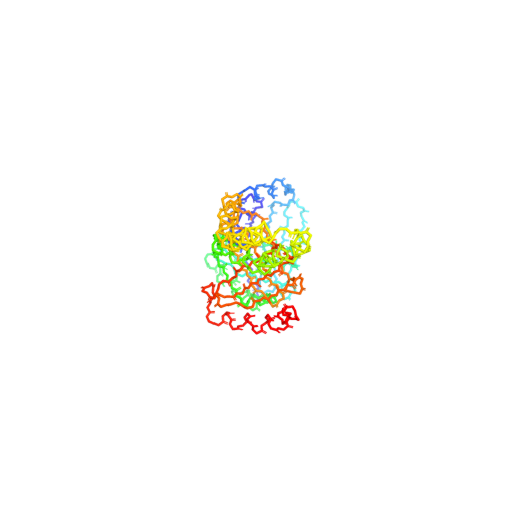72 ? -22.932 -7.756 12.675 1.00 91.62 72 GLN A CA 1
ATOM 617 C C . GLN A 1 72 ? -23.151 -6.706 11.572 1.00 91.62 72 GLN A C 1
ATOM 619 O O . GLN A 1 72 ? -23.088 -7.056 10.397 1.00 91.62 72 GLN A O 1
ATOM 624 N N . ASP A 1 73 ? -23.412 -5.452 11.953 1.00 91.25 73 ASP A N 1
ATOM 625 C CA . ASP A 1 73 ? -23.725 -4.352 11.035 1.00 91.25 73 ASP A CA 1
ATOM 626 C C . ASP A 1 73 ? -22.493 -3.479 10.748 1.00 91.25 73 ASP A C 1
ATOM 628 O O . ASP A 1 73 ? -22.541 -2.598 9.887 1.00 91.25 73 ASP A O 1
ATOM 632 N N . LEU A 1 74 ? -21.387 -3.694 11.471 1.00 91.50 74 LEU A N 1
ATOM 633 C CA . LEU A 1 74 ? -20.127 -3.019 11.192 1.00 91.50 74 LEU A CA 1
ATOM 634 C C . LEU A 1 74 ? -19.574 -3.472 9.845 1.00 91.50 74 LEU A C 1
ATOM 636 O O . LEU A 1 74 ? -19.708 -4.632 9.450 1.00 91.50 74 LEU A O 1
ATOM 640 N N . TYR A 1 75 ? -18.886 -2.553 9.167 1.00 88.88 75 TYR A N 1
ATOM 641 C CA . TYR A 1 75 ? -18.209 -2.878 7.921 1.00 88.88 75 TYR A CA 1
ATOM 642 C C . TYR A 1 75 ? -17.179 -3.981 8.158 1.00 88.88 75 TYR A C 1
ATOM 644 O O . TYR A 1 75 ? -17.231 -5.003 7.489 1.00 88.88 75 TYR A O 1
ATOM 652 N N . CYS A 1 76 ? -16.285 -3.797 9.131 1.00 91.56 76 CYS A N 1
ATOM 653 C CA . CYS A 1 76 ? -15.293 -4.794 9.524 1.00 91.56 76 CYS A CA 1
ATOM 654 C C . CYS A 1 76 ? -14.764 -4.499 10.935 1.00 91.56 76 CYS A C 1
ATOM 656 O O . CYS A 1 76 ? -14.772 -3.348 11.384 1.00 91.56 76 CYS A O 1
ATOM 658 N N . ILE A 1 77 ? -14.256 -5.523 11.619 1.00 93.38 77 ILE A N 1
ATOM 659 C CA . ILE A 1 77 ? -13.504 -5.372 12.869 1.00 93.38 77 ILE A CA 1
ATOM 660 C C . ILE A 1 77 ? -12.122 -5.988 12.667 1.00 93.38 77 ILE A C 1
ATOM 662 O O . ILE A 1 77 ? -12.006 -7.202 12.513 1.00 93.38 77 ILE A O 1
ATOM 666 N N . ASN A 1 78 ? -11.071 -5.167 12.684 1.00 91.25 78 ASN A N 1
ATOM 667 C CA . ASN A 1 78 ? -9.702 -5.662 12.520 1.00 91.25 78 ASN A CA 1
ATOM 668 C C . ASN A 1 78 ? -9.036 -5.778 13.881 1.00 91.25 78 ASN A C 1
ATOM 670 O O . ASN A 1 78 ? -8.968 -4.794 14.620 1.00 91.25 78 ASN A O 1
ATOM 674 N N . LYS A 1 79 ? -8.471 -6.946 14.176 1.00 91.44 79 LYS A N 1
ATOM 675 C CA . LYS A 1 79 ? -7.504 -7.094 15.261 1.00 91.44 79 LYS A CA 1
ATOM 676 C C . LYS A 1 79 ? -6.124 -6.711 14.732 1.00 91.44 79 LYS A C 1
ATOM 678 O O . LYS A 1 79 ? -5.705 -7.183 13.682 1.00 91.44 79 LYS A O 1
ATOM 683 N N . THR A 1 80 ? -5.430 -5.836 15.444 1.00 89.44 80 THR A N 1
ATOM 684 C CA . THR A 1 80 ? -4.051 -5.433 15.143 1.00 89.44 80 THR A CA 1
ATOM 685 C C . THR A 1 80 ? -3.139 -5.887 16.278 1.00 89.44 80 THR A C 1
ATOM 687 O O . THR A 1 80 ? -3.618 -6.365 17.310 1.00 89.44 80 THR A O 1
ATOM 690 N N . GLU A 1 81 ? -1.822 -5.728 16.122 1.00 86.12 81 GLU A N 1
ATOM 691 C CA . GLU A 1 81 ? -0.862 -6.053 17.190 1.00 86.12 81 GLU A CA 1
ATOM 692 C C . GLU A 1 81 ? -1.177 -5.314 18.500 1.00 86.12 81 GLU A C 1
ATOM 694 O O . GLU A 1 81 ? -1.016 -5.876 19.578 1.00 86.12 81 GLU A O 1
ATOM 699 N N . ASN A 1 82 ? -1.691 -4.082 18.406 1.00 89.50 82 ASN A N 1
ATOM 700 C CA . ASN A 1 82 ? -1.836 -3.183 19.551 1.00 89.50 82 ASN A CA 1
ATOM 701 C C . ASN A 1 82 ? -3.294 -2.923 19.956 1.00 89.50 82 ASN A C 1
ATOM 703 O O . ASN A 1 82 ? -3.530 -2.184 20.911 1.00 89.50 82 ASN A O 1
ATOM 707 N N . GLY A 1 83 ? -4.290 -3.456 19.243 1.00 93.31 83 GLY A N 1
ATOM 708 C CA . GLY A 1 83 ? -5.674 -3.024 19.441 1.00 93.31 83 GLY A CA 1
ATOM 709 C C . GLY A 1 83 ? -6.703 -3.643 18.507 1.00 93.31 83 GLY A C 1
ATOM 710 O O . GLY A 1 83 ? -6.455 -4.642 17.833 1.00 93.31 83 GLY A O 1
ATOM 711 N N . TYR A 1 84 ? -7.867 -3.002 18.478 1.00 94.62 84 TYR A N 1
ATOM 712 C CA . TYR A 1 84 ? -8.983 -3.306 17.593 1.00 94.62 84 TYR A CA 1
ATOM 713 C C . TYR A 1 84 ? -9.392 -2.046 16.821 1.00 94.62 84 TYR A C 1
ATOM 715 O O . TYR A 1 84 ? -9.465 -0.957 17.393 1.00 94.62 84 TYR A O 1
ATOM 723 N N . LEU A 1 85 ? -9.664 -2.192 15.524 1.00 94.06 85 LEU A N 1
ATOM 724 C CA . LEU A 1 85 ? -10.224 -1.146 14.665 1.00 94.06 85 LEU A CA 1
ATOM 725 C C . LEU A 1 85 ? -11.657 -1.522 14.287 1.00 94.06 85 LEU A C 1
ATOM 727 O O . LEU A 1 85 ? -11.871 -2.512 13.590 1.00 94.06 85 LEU A O 1
ATOM 731 N N . PHE A 1 86 ? -12.624 -0.719 14.722 1.00 94.44 86 PHE A N 1
ATOM 732 C CA . PHE A 1 86 ? -14.046 -0.900 14.437 1.00 94.44 86 PHE A CA 1
ATOM 733 C C . PHE A 1 86 ? -14.445 0.012 13.282 1.00 94.44 86 PHE A C 1
ATOM 735 O O . PHE A 1 86 ? -14.602 1.218 13.476 1.00 94.44 86 PHE A O 1
ATOM 742 N N . PHE A 1 87 ? -14.589 -0.546 12.083 1.00 92.12 87 PHE A N 1
ATOM 743 C CA . PHE A 1 87 ? -14.961 0.207 10.889 1.00 92.12 87 PHE A CA 1
ATOM 744 C C . PHE A 1 87 ? -16.480 0.349 10.802 1.00 92.12 87 PHE A C 1
ATOM 746 O O . PHE A 1 87 ? -17.200 -0.631 10.610 1.00 92.12 87 PHE A O 1
ATOM 753 N N . ILE A 1 88 ? -16.961 1.586 10.923 1.00 90.50 88 ILE A N 1
ATOM 754 C CA . ILE A 1 88 ? -18.378 1.935 10.749 1.00 90.50 88 ILE A CA 1
ATOM 755 C C . ILE A 1 88 ? -18.744 1.850 9.264 1.00 90.50 88 ILE A C 1
ATOM 757 O O . ILE A 1 88 ? -19.817 1.389 8.889 1.00 90.50 88 ILE A O 1
ATOM 761 N N . ASN A 1 89 ? -17.819 2.288 8.414 1.00 84.38 89 ASN A N 1
ATOM 762 C CA . ASN A 1 89 ? -17.868 2.180 6.964 1.00 84.38 89 ASN A CA 1
ATOM 763 C C . ASN A 1 89 ? -16.425 2.022 6.436 1.00 84.38 89 ASN A C 1
ATOM 765 O O . ASN A 1 89 ? -15.491 1.793 7.203 1.00 84.38 89 ASN A O 1
ATOM 769 N N . ASN A 1 90 ? -16.215 2.143 5.126 1.00 75.94 90 ASN A N 1
ATOM 770 C CA . ASN A 1 90 ? -14.891 1.981 4.514 1.00 75.94 90 ASN A CA 1
ATOM 771 C C . ASN A 1 90 ? -13.887 3.123 4.814 1.00 75.94 90 ASN A C 1
ATOM 773 O O . ASN A 1 90 ? -12.721 3.020 4.430 1.00 75.94 90 ASN A O 1
ATOM 777 N N . GLN A 1 91 ? -14.309 4.202 5.477 1.00 77.31 91 GLN A N 1
ATOM 778 C CA . GLN A 1 91 ? -13.498 5.382 5.795 1.00 77.31 91 GLN A CA 1
ATOM 779 C C . GLN A 1 91 ? -13.404 5.624 7.304 1.00 77.31 91 GLN A C 1
ATOM 781 O O . GLN A 1 91 ? -12.295 5.769 7.828 1.00 77.31 91 GLN A O 1
ATOM 786 N N . ASP A 1 92 ? -14.547 5.615 7.985 1.00 85.38 92 ASP A N 1
ATOM 787 C CA . ASP A 1 92 ? -14.692 5.961 9.393 1.00 85.38 92 ASP A CA 1
ATOM 788 C C . ASP A 1 92 ? -14.497 4.745 10.290 1.00 85.38 92 ASP A C 1
ATOM 790 O O . ASP A 1 92 ? -15.103 3.684 10.097 1.00 85.38 92 ASP A O 1
ATOM 794 N N . PHE A 1 93 ? -13.662 4.914 11.310 1.00 91.75 93 PHE A N 1
ATOM 795 C CA . PHE A 1 93 ? -13.365 3.861 12.265 1.00 91.75 93 PHE A CA 1
ATOM 796 C C . PHE A 1 93 ? -13.073 4.415 13.656 1.00 91.75 93 PHE A C 1
ATOM 798 O O . PHE A 1 93 ? -12.655 5.563 13.815 1.00 91.75 93 PHE A O 1
ATOM 805 N N . TYR A 1 94 ? -13.227 3.549 14.653 1.00 92.75 94 TYR A N 1
ATOM 806 C CA . TYR A 1 94 ? -12.746 3.773 16.011 1.00 92.75 94 TYR A CA 1
ATOM 807 C C . TYR A 1 94 ? -11.594 2.828 16.323 1.00 92.75 94 TYR A C 1
ATOM 809 O O . TYR A 1 94 ? -11.637 1.654 15.956 1.00 92.75 94 TYR A O 1
ATOM 817 N N . PHE A 1 95 ? -10.574 3.336 17.008 1.00 94.75 95 PHE A N 1
ATOM 818 C CA . PHE A 1 95 ? -9.457 2.534 17.484 1.00 94.75 95 PHE A CA 1
ATOM 819 C C . PHE A 1 95 ? -9.572 2.328 18.989 1.00 94.75 95 PHE A C 1
ATOM 821 O O . PHE A 1 95 ? -9.858 3.263 19.732 1.00 94.75 95 PHE A O 1
ATOM 828 N N . VAL A 1 96 ? -9.318 1.103 19.434 1.00 94.50 96 VAL A N 1
ATOM 829 C CA . VAL A 1 96 ? -9.267 0.760 20.851 1.00 94.50 96 VAL A CA 1
ATOM 830 C C . VAL A 1 96 ? -7.987 -0.009 21.120 1.00 94.50 96 VAL A C 1
ATOM 832 O O . VAL A 1 96 ? -7.788 -1.096 20.578 1.00 94.50 96 VAL A O 1
ATOM 835 N N . SER A 1 97 ? -7.118 0.552 21.958 1.00 93.12 97 SER A N 1
ATOM 836 C CA . SER A 1 97 ? -5.865 -0.095 22.341 1.00 93.12 97 SER A CA 1
ATOM 837 C C . SER A 1 97 ? -6.131 -1.294 23.250 1.00 93.12 97 SER A C 1
ATOM 839 O O . SER A 1 97 ? -6.960 -1.224 24.156 1.00 93.12 97 SER A O 1
ATOM 841 N N . GLN A 1 98 ? -5.382 -2.382 23.066 1.00 91.75 98 GLN A N 1
ATOM 842 C CA . GLN A 1 98 ? -5.392 -3.509 24.003 1.00 91.75 98 GLN A CA 1
ATOM 843 C C . GLN A 1 98 ? -4.966 -3.071 25.414 1.00 91.75 98 GLN A C 1
ATOM 845 O O . GLN A 1 98 ? -5.438 -3.624 26.400 1.00 91.75 98 GLN A O 1
ATOM 850 N N . GLN A 1 99 ? -4.137 -2.028 25.521 1.00 91.25 99 GLN A N 1
ATOM 851 C CA . GLN A 1 99 ? -3.699 -1.467 26.803 1.00 91.25 99 GLN A CA 1
ATOM 852 C C . GLN A 1 99 ? -4.819 -0.734 27.559 1.00 91.25 99 GLN A C 1
ATOM 854 O O . GLN A 1 99 ? -4.658 -0.428 28.737 1.00 91.25 99 GLN A O 1
ATOM 859 N N . SER A 1 100 ? -5.943 -0.433 26.899 1.00 90.81 100 SER A N 1
ATOM 860 C CA . SER A 1 100 ? -7.110 0.186 27.538 1.00 90.81 100 SER A CA 1
ATOM 861 C C . SER A 1 100 ? -7.934 -0.802 28.368 1.00 90.81 100 SER A C 1
ATOM 863 O O . SER A 1 100 ? -8.796 -0.367 29.129 1.00 90.81 100 SER A O 1
ATOM 865 N N . PHE A 1 101 ? -7.683 -2.104 28.230 1.00 91.00 101 PHE A N 1
ATOM 866 C CA . PHE A 1 101 ? -8.385 -3.165 28.945 1.00 91.00 101 PHE A CA 1
ATOM 867 C C . PHE A 1 101 ? -7.515 -3.747 30.060 1.00 91.00 101 PHE A C 1
ATOM 869 O O . PHE A 1 101 ? -6.285 -3.780 29.964 1.00 91.00 101 PHE A O 1
ATOM 876 N N . LYS A 1 102 ? -8.151 -4.273 31.109 1.00 90.69 102 LYS A N 1
ATOM 877 C CA . LYS A 1 102 ? -7.466 -5.164 32.056 1.00 90.69 102 LYS A CA 1
ATOM 878 C C . LYS A 1 102 ? -7.186 -6.523 31.407 1.00 90.69 102 LYS A C 1
ATOM 880 O O . LYS A 1 102 ? -7.810 -6.898 30.417 1.00 90.69 102 LYS A O 1
ATOM 885 N N . SER A 1 103 ? -6.250 -7.284 31.978 1.00 83.94 103 SER A N 1
ATOM 886 C CA . SER A 1 103 ? -5.833 -8.572 31.405 1.00 83.94 103 SER A CA 1
ATOM 887 C C . SER A 1 103 ? -6.977 -9.587 31.300 1.00 83.94 103 SER A C 1
ATOM 889 O O . SER A 1 103 ? -7.036 -10.321 30.323 1.00 83.94 103 SER A O 1
ATOM 891 N N . ASP A 1 104 ? -7.874 -9.625 32.283 1.00 88.44 104 ASP A N 1
ATOM 892 C CA . ASP A 1 104 ? -9.073 -10.470 32.294 1.00 88.44 104 ASP A CA 1
ATOM 893 C C . ASP A 1 104 ? -10.138 -9.979 31.299 1.00 88.44 104 ASP A C 1
ATOM 895 O O . ASP A 1 104 ? -10.804 -10.774 30.640 1.00 88.44 104 ASP A O 1
ATOM 899 N N . GLU A 1 105 ? -10.257 -8.661 31.128 1.00 92.50 105 GLU A N 1
ATOM 900 C CA . GLU A 1 105 ? -11.170 -8.034 30.165 1.00 92.50 105 GLU A CA 1
ATOM 901 C C . GLU A 1 105 ? -10.764 -8.301 28.705 1.00 92.50 105 GLU A C 1
ATOM 903 O O . GLU A 1 105 ? -11.637 -8.408 27.845 1.00 92.50 105 GLU A O 1
ATOM 908 N N . LEU A 1 106 ? -9.468 -8.451 28.410 1.00 90.31 106 LEU A N 1
ATOM 909 C CA . LEU A 1 106 ? -8.982 -8.743 27.055 1.00 90.31 106 LEU A CA 1
ATOM 910 C C . LEU A 1 106 ? -9.482 -10.083 26.515 1.00 90.31 106 LEU A C 1
ATOM 912 O O . LEU A 1 106 ? -9.862 -10.153 25.345 1.00 90.31 106 LEU A O 1
ATOM 916 N N . GLU A 1 107 ? -9.484 -11.125 27.348 1.00 90.69 107 GLU A N 1
ATOM 917 C CA . GLU A 1 107 ? -10.000 -12.445 26.969 1.00 90.69 107 GLU A CA 1
ATOM 918 C C . GLU A 1 107 ? -11.500 -12.359 26.667 1.00 90.69 107 GLU A C 1
ATOM 920 O O . GLU A 1 107 ? -11.946 -12.788 25.606 1.00 90.69 107 GLU A O 1
ATOM 925 N N . ILE A 1 108 ? -12.255 -11.672 27.528 1.00 92.81 108 ILE A N 1
ATOM 926 C CA . ILE A 1 108 ? -13.700 -11.461 27.362 1.00 92.81 108 ILE A CA 1
ATOM 927 C C . ILE A 1 108 ? -14.014 -10.705 26.062 1.00 92.81 108 ILE A C 1
ATOM 929 O O . ILE A 1 108 ? -14.912 -11.087 25.314 1.00 92.81 108 ILE A O 1
ATOM 933 N N . ILE A 1 109 ? -13.279 -9.626 25.772 1.00 93.44 109 ILE A N 1
ATOM 934 C CA . ILE A 1 109 ? -13.450 -8.862 24.529 1.00 93.44 109 ILE A CA 1
ATOM 935 C C . ILE A 1 109 ? -13.104 -9.718 23.315 1.00 93.44 109 ILE A C 1
ATOM 937 O O . ILE A 1 109 ? -13.803 -9.653 22.304 1.00 93.44 109 ILE A O 1
ATOM 941 N N . HIS A 1 110 ? -12.037 -10.514 23.393 1.00 91.50 110 HIS A N 1
ATOM 942 C CA . HIS A 1 110 ? -11.676 -11.395 22.295 1.00 91.50 110 HIS A CA 1
ATOM 943 C C . HIS A 1 110 ? -12.791 -12.405 22.008 1.00 91.50 110 HIS A C 1
ATOM 945 O O . HIS A 1 110 ? -13.169 -12.553 20.847 1.00 91.50 110 HIS A O 1
ATOM 951 N N . ASP A 1 111 ? -13.376 -13.000 23.047 1.00 92.19 111 ASP A N 1
ATOM 952 C CA . ASP A 1 111 ? -14.505 -13.923 22.924 1.00 92.19 111 ASP A CA 1
ATOM 953 C C . ASP A 1 111 ? -15.743 -13.243 22.326 1.00 92.19 111 ASP A C 1
ATOM 955 O O . ASP A 1 111 ? -16.380 -13.800 21.432 1.00 92.19 111 ASP A O 1
ATOM 959 N N . PHE A 1 112 ? -16.066 -12.013 22.748 1.00 93.75 112 PHE A N 1
ATOM 960 C CA . PHE A 1 112 ? -17.181 -11.245 22.174 1.00 93.75 112 PHE A CA 1
ATOM 961 C C . PHE A 1 112 ? -17.009 -10.984 20.680 1.00 93.75 112 PHE A C 1
ATOM 963 O O . PHE A 1 112 ? -17.988 -10.994 19.935 1.00 93.75 112 PHE A O 1
ATOM 970 N N . LEU A 1 113 ? -15.779 -10.699 20.256 1.00 93.81 113 LEU A N 1
ATOM 971 C CA . LEU A 1 113 ? -15.484 -10.279 18.894 1.00 93.81 113 LEU A CA 1
ATOM 972 C C . LEU A 1 113 ? -15.132 -11.443 17.972 1.00 93.81 113 LEU A C 1
ATOM 974 O O . LEU A 1 113 ? -15.183 -11.241 16.766 1.00 93.81 113 LEU A O 1
ATOM 978 N N . CYS A 1 114 ? -14.799 -12.626 18.498 1.00 92.56 114 CYS A N 1
ATOM 979 C CA . CYS A 1 114 ? -14.252 -13.758 17.742 1.00 92.56 114 CYS A CA 1
ATOM 980 C C . CYS A 1 114 ? -15.058 -14.072 16.471 1.00 92.56 114 CYS A C 1
ATOM 982 O O . CYS A 1 114 ? -14.493 -14.137 15.381 1.00 92.56 114 CYS A O 1
ATOM 984 N N . ASP A 1 115 ? -16.387 -14.129 16.585 1.00 90.94 115 ASP A N 1
ATOM 985 C CA . ASP A 1 115 ? -17.284 -14.405 15.457 1.00 90.94 115 ASP A CA 1
ATOM 986 C C . ASP A 1 115 ? -17.387 -13.254 14.445 1.00 90.94 115 ASP A C 1
ATOM 988 O O . ASP A 1 115 ? -17.954 -13.431 13.368 1.00 90.94 115 ASP A O 1
ATOM 992 N N . TYR A 1 116 ? -16.910 -12.058 14.778 1.00 91.50 116 TYR A N 1
ATOM 993 C CA . TYR A 1 116 ? -17.021 -10.840 13.970 1.00 91.50 116 TYR A CA 1
ATOM 994 C C . TYR A 1 116 ? -15.683 -10.341 13.423 1.00 91.50 116 TYR A C 1
ATOM 996 O O . TYR A 1 116 ? -15.679 -9.494 12.527 1.00 91.50 116 TYR A O 1
ATOM 1004 N N . LEU A 1 117 ? -14.562 -10.842 13.946 1.00 90.94 117 LEU A N 1
ATOM 1005 C CA . LEU A 1 117 ? -13.233 -10.443 13.501 1.00 90.94 117 LEU A CA 1
ATOM 1006 C C . LEU A 1 117 ? -13.056 -10.731 12.012 1.00 90.94 117 LEU A C 1
ATOM 1008 O O . LEU A 1 117 ? -13.426 -11.793 11.515 1.00 90.94 117 LEU A O 1
ATOM 1012 N N . GLU A 1 118 ? -12.495 -9.747 11.312 1.00 81.19 118 GLU A N 1
ATOM 1013 C CA . GLU A 1 118 ? -12.108 -9.825 9.900 1.00 81.19 118 GLU A CA 1
ATOM 1014 C C . GLU A 1 118 ? -13.274 -10.126 8.936 1.00 81.19 118 GLU A C 1
ATOM 1016 O O . GLU A 1 118 ? -13.063 -10.350 7.740 1.00 81.19 118 GLU A O 1
ATOM 1021 N N . LYS A 1 119 ? -14.529 -10.066 9.412 1.00 79.62 119 LYS A N 1
ATOM 1022 C CA . LYS A 1 119 ? -15.713 -10.144 8.551 1.00 79.62 119 LYS A CA 1
ATOM 1023 C C . LYS A 1 119 ? -15.723 -8.983 7.564 1.00 79.62 119 LYS A C 1
ATOM 1025 O O . LYS A 1 119 ? -15.565 -7.831 7.946 1.00 79.62 119 LYS A O 1
ATOM 1030 N N . ASN A 1 120 ? -15.957 -9.309 6.294 1.00 72.12 120 ASN A N 1
ATOM 1031 C CA . ASN A 1 120 ? -15.935 -8.378 5.161 1.00 72.12 120 ASN A CA 1
ATOM 1032 C C . ASN A 1 120 ? -14.596 -7.643 4.962 1.00 72.12 120 ASN A C 1
ATOM 1034 O O . ASN A 1 120 ? -14.544 -6.670 4.202 1.00 72.12 120 ASN A O 1
ATOM 1038 N N . LEU A 1 121 ? -13.507 -8.103 5.593 1.00 74.50 121 LEU A N 1
ATOM 1039 C CA . LEU A 1 121 ? -12.178 -7.637 5.234 1.00 74.50 121 LEU A CA 1
ATOM 1040 C C . LEU A 1 121 ? -11.924 -8.020 3.775 1.00 74.50 121 LEU A C 1
ATOM 1042 O O . LEU A 1 121 ? -12.109 -9.172 3.373 1.00 74.50 121 LEU A O 1
ATOM 1046 N N . GLU A 1 122 ? -11.489 -7.054 2.973 1.00 76.38 122 GLU A N 1
ATOM 1047 C CA . GLU A 1 122 ? -11.055 -7.357 1.618 1.00 76.38 122 GLU A CA 1
ATOM 1048 C C . GLU A 1 122 ? -9.917 -8.375 1.666 1.00 76.38 122 GLU A C 1
ATOM 1050 O O . GLU A 1 122 ? -8.924 -8.191 2.377 1.00 76.38 122 GLU A O 1
ATOM 1055 N N . THR A 1 123 ? -10.067 -9.454 0.901 1.00 83.00 123 THR A N 1
ATOM 1056 C CA . THR A 1 123 ? -9.090 -10.536 0.881 1.00 83.00 123 THR A CA 1
ATOM 1057 C C . THR A 1 123 ? -7.750 -10.018 0.370 1.00 83.00 123 THR A C 1
ATOM 1059 O O . THR A 1 123 ? -7.615 -9.613 -0.788 1.00 83.00 123 THR A O 1
ATOM 1062 N N . GLN A 1 124 ? -6.752 -10.041 1.250 1.00 89.19 124 GLN A N 1
ATOM 1063 C CA . GLN A 1 124 ? -5.376 -9.722 0.900 1.00 89.19 124 GLN A CA 1
ATOM 1064 C C . GLN A 1 124 ? -4.760 -10.916 0.173 1.00 89.19 124 GLN A C 1
ATOM 1066 O O . GLN A 1 124 ? -4.734 -12.036 0.679 1.00 89.19 124 GLN A O 1
ATOM 1071 N N . ILE A 1 125 ? -4.272 -10.673 -1.036 1.00 92.50 125 ILE A N 1
ATOM 1072 C CA . ILE A 1 125 ? -3.621 -11.677 -1.878 1.00 92.50 125 ILE A CA 1
ATOM 1073 C C . ILE A 1 125 ? -2.142 -11.795 -1.534 1.00 92.50 125 ILE A C 1
ATOM 1075 O O . ILE A 1 125 ? -1.582 -12.891 -1.509 1.00 92.50 125 ILE A O 1
ATOM 1079 N N . ALA A 1 126 ? -1.492 -10.653 -1.335 1.00 93.12 126 ALA A N 1
ATOM 1080 C CA . ALA A 1 126 ? -0.069 -10.577 -1.077 1.00 93.12 126 ALA A CA 1
ATOM 1081 C C . ALA A 1 126 ? 0.271 -9.291 -0.331 1.00 93.12 126 ALA A C 1
ATOM 1083 O O . ALA A 1 126 ? -0.422 -8.284 -0.449 1.00 93.12 126 ALA A O 1
ATOM 1084 N N . GLU A 1 127 ? 1.377 -9.325 0.393 1.00 92.38 127 GLU A N 1
ATOM 1085 C CA . GLU A 1 127 ? 1.850 -8.215 1.204 1.00 92.38 127 GLU A CA 1
ATOM 1086 C C . GLU A 1 127 ? 3.369 -8.128 1.090 1.00 92.38 127 GLU A C 1
ATOM 1088 O O . GLU A 1 127 ? 4.061 -9.147 1.092 1.00 92.38 127 GLU A O 1
ATOM 1093 N N . ILE A 1 128 ? 3.868 -6.902 0.964 1.00 90.31 128 ILE A N 1
ATOM 1094 C CA . ILE A 1 128 ? 5.285 -6.566 1.014 1.00 90.31 128 ILE A CA 1
ATOM 1095 C C . ILE A 1 128 ? 5.444 -5.521 2.111 1.00 90.31 128 ILE A C 1
ATOM 1097 O O . ILE A 1 128 ? 5.107 -4.351 1.917 1.00 90.31 128 ILE A O 1
ATOM 1101 N N . ASP A 1 129 ? 5.986 -5.922 3.256 1.00 83.50 129 ASP A N 1
ATOM 1102 C CA . ASP A 1 129 ? 6.140 -5.008 4.389 1.00 83.50 129 ASP A CA 1
ATOM 1103 C C . ASP A 1 129 ? 7.160 -3.907 4.134 1.00 83.50 129 ASP A C 1
ATOM 1105 O O . ASP A 1 129 ? 7.024 -2.805 4.661 1.00 83.50 129 ASP A O 1
ATOM 1109 N N . THR A 1 130 ? 8.209 -4.192 3.360 1.00 84.00 130 THR A N 1
ATOM 1110 C CA . THR A 1 130 ? 9.302 -3.247 3.103 1.00 84.00 130 THR A CA 1
ATOM 1111 C C . THR A 1 130 ? 9.652 -3.235 1.623 1.00 84.00 130 THR 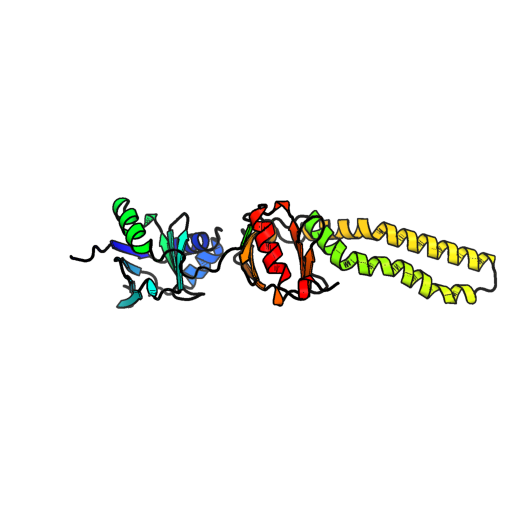A C 1
ATOM 1113 O O . THR A 1 130 ? 10.657 -3.788 1.189 1.00 84.00 130 THR A O 1
ATOM 1116 N N . TYR A 1 131 ? 8.792 -2.602 0.830 1.00 86.81 131 TYR A N 1
ATOM 1117 C CA . TYR A 1 131 ? 9.087 -2.297 -0.562 1.00 86.81 131 TYR A CA 1
ATOM 1118 C C . TYR A 1 131 ? 10.064 -1.122 -0.643 1.00 86.81 131 TYR A C 1
ATOM 1120 O O . TYR A 1 131 ? 9.728 -0.013 -0.217 1.00 86.81 131 TYR A O 1
ATOM 1128 N N . GLU A 1 132 ? 11.237 -1.360 -1.231 1.00 83.94 132 GLU A N 1
ATOM 1129 C CA . GLU A 1 132 ? 12.247 -0.336 -1.503 1.00 83.94 132 GLU A CA 1
ATOM 1130 C C . GLU A 1 132 ? 12.373 -0.069 -3.004 1.00 83.94 132 GLU A C 1
ATOM 1132 O O . GLU A 1 132 ? 12.630 -0.969 -3.812 1.00 83.94 132 GLU A O 1
ATOM 1137 N N . MET A 1 133 ? 12.208 1.200 -3.384 1.00 81.81 133 MET A N 1
ATOM 1138 C CA . MET A 1 133 ? 12.397 1.647 -4.760 1.00 81.81 133 MET A CA 1
ATOM 1139 C C . MET A 1 133 ? 13.881 1.911 -5.041 1.00 81.81 133 MET A C 1
ATOM 1141 O O . MET A 1 133 ? 14.332 3.053 -5.067 1.00 81.81 133 MET A O 1
ATOM 1145 N N . ASP A 1 134 ? 14.639 0.835 -5.254 1.00 85.06 134 ASP A N 1
ATOM 1146 C CA . ASP A 1 134 ? 16.076 0.905 -5.524 1.00 85.06 134 ASP A CA 1
ATOM 1147 C C . ASP A 1 134 ? 16.419 1.313 -6.976 1.00 85.06 134 ASP A C 1
ATOM 1149 O O . ASP A 1 134 ? 15.586 1.326 -7.894 1.00 85.06 134 ASP A O 1
ATOM 1153 N N . VAL A 1 135 ? 17.705 1.604 -7.205 1.00 87.56 135 VAL A N 1
ATOM 1154 C CA . VAL A 1 135 ? 18.249 1.942 -8.532 1.00 87.56 135 VAL A CA 1
ATOM 1155 C C . VAL A 1 135 ? 17.932 0.864 -9.572 1.00 87.56 135 VAL A C 1
ATOM 1157 O O . VAL A 1 135 ? 17.679 1.192 -10.731 1.00 87.56 135 VAL A O 1
ATOM 1160 N N . ASN A 1 136 ? 17.929 -0.417 -9.193 1.00 88.88 136 ASN A N 1
ATOM 1161 C CA . ASN A 1 136 ? 17.688 -1.513 -10.128 1.00 88.88 136 ASN A CA 1
ATOM 1162 C C . ASN A 1 136 ? 16.229 -1.547 -10.588 1.00 88.88 136 ASN A C 1
ATOM 1164 O O . ASN A 1 136 ? 15.986 -1.689 -11.786 1.00 88.88 136 ASN A O 1
ATOM 1168 N N . ARG A 1 137 ? 15.262 -1.385 -9.679 1.00 89.12 137 ARG A N 1
ATOM 1169 C CA . ARG A 1 137 ? 13.832 -1.314 -9.995 1.00 89.12 137 ARG A CA 1
ATOM 1170 C C . ARG A 1 137 ? 13.555 -0.136 -10.911 1.00 89.12 137 ARG A C 1
ATOM 1172 O O . ARG A 1 137 ? 12.934 -0.329 -11.955 1.00 89.12 137 ARG A O 1
ATOM 1179 N N . ILE A 1 138 ? 14.095 1.042 -10.591 1.00 88.06 138 ILE A N 1
ATOM 1180 C CA . ILE A 1 138 ? 13.968 2.241 -11.433 1.00 88.06 138 ILE A CA 1
ATOM 1181 C C . ILE A 1 138 ? 14.592 1.999 -12.813 1.00 88.06 138 ILE A C 1
ATOM 1183 O O . ILE A 1 138 ? 13.948 2.235 -13.837 1.00 88.06 138 ILE A O 1
ATOM 1187 N N . TYR A 1 139 ? 15.820 1.474 -12.858 1.00 88.75 139 TYR A N 1
ATOM 1188 C CA . TYR A 1 139 ? 16.507 1.145 -14.106 1.00 88.75 139 TYR A CA 1
ATOM 1189 C C . TYR A 1 139 ? 15.694 0.171 -14.958 1.00 88.75 139 TYR A C 1
ATOM 1191 O O . TYR A 1 139 ? 15.550 0.392 -16.158 1.00 88.75 139 TYR A O 1
ATOM 1199 N N . TYR A 1 140 ? 15.140 -0.890 -14.369 1.00 88.38 140 TYR A N 1
ATOM 1200 C CA . TYR A 1 140 ? 14.324 -1.849 -15.104 1.00 88.38 140 TYR A CA 1
ATOM 1201 C C . TYR A 1 140 ? 13.005 -1.235 -15.571 1.00 88.38 140 TYR A C 1
ATOM 1203 O O . TYR A 1 140 ? 12.631 -1.467 -16.720 1.00 88.38 140 TYR A O 1
ATOM 1211 N N . CYS A 1 141 ? 12.338 -0.408 -14.761 1.00 88.06 141 CYS A N 1
ATOM 1212 C CA . CYS A 1 141 ? 11.179 0.363 -15.210 1.00 88.06 141 CYS A CA 1
ATOM 1213 C C . CYS A 1 141 ? 11.536 1.211 -16.442 1.00 88.06 141 CYS A C 1
ATOM 1215 O O . CYS A 1 141 ? 10.906 1.067 -17.490 1.00 88.06 141 CYS A O 1
ATOM 1217 N N . PHE A 1 142 ? 12.599 2.018 -16.375 1.00 86.88 142 PHE A N 1
ATOM 1218 C CA . PHE A 1 142 ? 13.068 2.817 -17.511 1.00 86.88 142 PHE A CA 1
ATOM 1219 C C . PHE A 1 142 ? 13.474 1.959 -18.708 1.00 86.88 142 PHE A C 1
ATOM 1221 O O . PHE A 1 142 ? 13.153 2.295 -19.845 1.00 86.88 142 PHE A O 1
ATOM 1228 N N . TYR A 1 143 ? 14.123 0.822 -18.480 1.00 86.56 143 TYR A N 1
ATOM 1229 C CA . TYR A 1 143 ? 14.473 -0.118 -19.534 1.00 86.56 143 TYR A CA 1
ATOM 1230 C C . TYR A 1 143 ? 13.220 -0.615 -20.263 1.00 86.56 143 TYR A C 1
ATOM 1232 O O . TYR A 1 143 ? 13.149 -0.541 -21.485 1.00 86.56 143 TYR A O 1
ATOM 1240 N N . TYR A 1 144 ? 12.183 -1.055 -19.555 1.00 82.25 144 TYR A N 1
ATOM 1241 C CA . TYR A 1 144 ? 10.971 -1.551 -20.212 1.00 82.25 144 TYR A CA 1
ATOM 1242 C C . TYR A 1 144 ? 10.121 -0.449 -20.857 1.00 82.25 144 TYR A C 1
ATOM 1244 O O . TYR A 1 144 ? 9.492 -0.713 -21.885 1.00 82.25 144 TYR A O 1
ATOM 1252 N N . LEU A 1 145 ? 10.119 0.764 -20.299 1.00 80.44 145 LEU A N 1
ATOM 1253 C CA . LEU A 1 145 ? 9.335 1.896 -20.806 1.00 80.44 145 LEU A CA 1
ATOM 1254 C C . LEU A 1 145 ? 10.017 2.624 -21.975 1.00 80.44 145 LEU A C 1
ATOM 1256 O O . LEU A 1 145 ? 9.367 2.966 -22.966 1.00 80.44 145 LEU A O 1
ATOM 1260 N N . LEU A 1 146 ? 11.328 2.856 -21.875 1.00 75.44 146 LEU A N 1
ATOM 1261 C CA . LEU A 1 146 ? 12.074 3.750 -22.763 1.00 75.44 146 LEU A CA 1
ATOM 1262 C C . LEU A 1 146 ? 12.962 2.999 -23.751 1.00 75.44 146 LEU A C 1
ATOM 1264 O O . LEU A 1 146 ? 13.008 3.394 -24.911 1.00 75.44 146 LEU A O 1
ATOM 1268 N N . PHE A 1 147 ? 13.609 1.892 -23.363 1.00 74.12 147 PHE A N 1
ATOM 1269 C CA . PHE A 1 147 ? 14.598 1.221 -24.223 1.00 74.12 147 PHE A CA 1
ATOM 1270 C C . PHE A 1 147 ? 14.020 0.847 -25.592 1.00 74.12 147 PHE A C 1
ATOM 1272 O O . PHE A 1 147 ? 14.648 1.103 -26.616 1.00 74.12 147 PHE A O 1
ATOM 1279 N N . LYS A 1 148 ? 12.788 0.316 -25.639 1.00 68.69 148 LYS A N 1
ATOM 1280 C CA . LYS A 1 148 ? 12.134 -0.058 -26.906 1.00 68.69 148 LYS A CA 1
ATOM 1281 C C . LYS A 1 148 ? 11.914 1.150 -27.829 1.00 68.69 148 LYS A C 1
ATOM 1283 O O . LYS A 1 148 ? 12.043 1.008 -29.040 1.00 68.69 148 LYS A O 1
ATOM 1288 N N . LYS A 1 149 ? 11.616 2.329 -27.271 1.00 69.62 149 LYS A N 1
ATOM 1289 C CA . LYS A 1 149 ? 11.505 3.584 -28.033 1.00 69.62 149 LYS A CA 1
ATOM 1290 C C . LYS A 1 149 ? 12.890 4.101 -28.440 1.00 69.62 149 LYS A C 1
ATOM 1292 O O . LYS A 1 149 ? 13.083 4.493 -29.585 1.00 69.62 149 LYS A O 1
ATOM 1297 N N . SER A 1 150 ? 13.863 4.042 -27.533 1.00 71.06 150 SER A N 1
ATOM 1298 C CA . SER A 1 150 ? 15.217 4.563 -27.739 1.00 71.06 150 SER A CA 1
ATOM 1299 C C . SER A 1 150 ? 16.045 3.759 -28.749 1.00 71.06 150 SER A C 1
ATOM 1301 O O . SER A 1 150 ? 16.833 4.360 -29.468 1.00 71.06 150 SER A O 1
ATOM 1303 N N . ILE A 1 151 ? 15.858 2.436 -28.874 1.00 74.50 151 ILE A N 1
ATOM 1304 C CA . ILE A 1 151 ? 16.553 1.625 -29.901 1.00 74.50 151 ILE A CA 1
ATOM 1305 C C . ILE A 1 151 ? 16.170 2.051 -31.323 1.00 74.50 151 ILE A C 1
ATOM 1307 O O . ILE A 1 151 ? 16.974 1.910 -32.242 1.00 74.50 151 ILE A O 1
ATOM 1311 N N . MET A 1 152 ? 14.965 2.590 -31.523 1.00 75.75 152 MET A N 1
ATOM 1312 C CA . MET A 1 152 ? 14.556 3.060 -32.846 1.00 75.75 152 MET A CA 1
ATOM 1313 C C . MET A 1 152 ? 15.268 4.357 -33.251 1.00 75.75 152 MET A C 1
ATOM 1315 O O . MET A 1 152 ? 15.343 4.647 -34.440 1.00 75.75 152 MET A O 1
ATOM 1319 N N . ALA A 1 153 ? 15.831 5.123 -32.309 1.00 79.38 153 ALA A N 1
ATOM 1320 C CA . ALA A 1 153 ? 16.501 6.388 -32.613 1.00 79.38 153 ALA A CA 1
ATOM 1321 C C . ALA A 1 153 ? 17.712 6.227 -33.561 1.00 79.38 153 ALA A C 1
ATOM 1323 O O . ALA A 1 153 ? 17.744 6.933 -34.567 1.00 79.38 153 ALA A O 1
ATOM 1324 N N . PRO A 1 154 ? 18.648 5.276 -33.347 1.00 79.31 154 PRO A N 1
ATOM 1325 C CA . PRO A 1 154 ? 19.678 4.939 -34.334 1.00 79.31 154 PRO A CA 1
ATOM 1326 C C . PRO A 1 154 ? 19.129 4.643 -35.737 1.00 79.31 154 PRO A C 1
ATOM 1328 O O . PRO A 1 154 ? 19.686 5.104 -36.728 1.00 79.31 154 PRO A O 1
ATOM 1331 N N . ILE A 1 155 ? 18.013 3.912 -35.834 1.00 79.44 155 ILE A N 1
ATOM 1332 C CA . ILE A 1 155 ? 17.388 3.576 -37.121 1.00 79.44 155 ILE A CA 1
ATOM 1333 C C . ILE A 1 155 ? 16.815 4.836 -37.782 1.00 79.44 155 ILE A C 1
ATOM 1335 O O . ILE A 1 155 ? 17.047 5.058 -38.967 1.00 79.44 155 ILE A O 1
ATOM 1339 N N . TYR A 1 156 ? 16.125 5.695 -37.027 1.00 82.56 156 TYR A N 1
ATOM 1340 C CA . TYR A 1 156 ? 15.611 6.967 -37.544 1.00 82.56 156 TYR A CA 1
ATOM 1341 C C . TYR A 1 156 ? 16.721 7.891 -38.042 1.00 82.56 156 TYR A C 1
ATOM 1343 O O . TYR A 1 156 ? 16.553 8.524 -39.081 1.00 82.56 156 TYR A O 1
ATOM 1351 N N . ILE A 1 157 ? 17.856 7.944 -37.339 1.00 81.94 157 ILE A N 1
ATOM 1352 C CA . ILE A 1 157 ? 19.037 8.697 -37.774 1.00 81.94 157 ILE A CA 1
ATOM 1353 C C . ILE A 1 157 ? 19.514 8.157 -39.126 1.00 81.94 157 ILE A C 1
ATOM 1355 O O . ILE A 1 157 ? 19.607 8.919 -40.085 1.00 81.94 157 ILE A O 1
ATOM 1359 N N . LEU A 1 158 ? 19.726 6.844 -39.248 1.00 81.12 158 LEU A N 1
ATOM 1360 C CA . LEU A 1 158 ? 20.166 6.231 -40.506 1.00 81.12 158 LEU A CA 1
ATOM 1361 C C . LEU A 1 158 ? 19.199 6.506 -41.670 1.00 81.12 158 LEU A C 1
ATOM 1363 O O . LEU A 1 158 ? 19.644 6.828 -42.769 1.00 81.12 158 LEU A O 1
ATOM 1367 N N . VAL A 1 159 ? 17.885 6.429 -41.432 1.00 83.12 159 VAL A N 1
ATOM 1368 C CA . VAL A 1 159 ? 16.863 6.700 -42.458 1.00 83.12 159 VAL A CA 1
ATOM 1369 C C . VAL A 1 159 ? 16.817 8.181 -42.840 1.00 83.12 159 VAL A C 1
ATOM 1371 O O . VAL A 1 159 ? 16.745 8.490 -44.027 1.00 83.12 159 VAL A O 1
ATOM 1374 N N . MET A 1 160 ? 16.890 9.106 -41.876 1.00 84.06 160 MET A N 1
ATOM 1375 C CA . MET A 1 160 ? 16.864 10.547 -42.165 1.00 84.06 160 MET A CA 1
ATOM 1376 C C . MET A 1 160 ? 18.067 11.012 -42.981 1.00 84.06 160 MET A C 1
ATOM 1378 O O . MET A 1 160 ? 17.921 11.901 -43.814 1.00 84.06 160 MET A O 1
ATOM 1382 N N . PHE A 1 161 ? 19.249 10.440 -42.746 1.00 82.00 161 PHE A N 1
ATOM 1383 C CA . PHE A 1 161 ? 20.457 10.823 -43.477 1.00 82.00 161 PHE A CA 1
ATOM 1384 C C . PHE A 1 161 ? 20.601 10.098 -44.823 1.00 82.00 161 PHE A C 1
ATOM 1386 O O . PHE A 1 161 ? 21.433 10.504 -45.635 1.00 82.00 161 PHE A O 1
ATOM 1393 N N . LEU A 1 162 ? 19.751 9.102 -45.113 1.00 78.94 162 LEU A N 1
ATOM 1394 C CA . LEU A 1 162 ? 19.784 8.339 -46.363 1.00 78.94 162 LEU A CA 1
ATOM 1395 C C . LEU A 1 162 ? 19.699 9.216 -47.635 1.00 78.94 162 LEU A C 1
ATOM 1397 O O . LEU A 1 162 ? 20.512 9.022 -48.541 1.00 78.94 162 LEU A O 1
ATOM 1401 N N . PRO A 1 163 ? 18.791 10.212 -47.725 1.00 77.31 163 PRO A N 1
ATOM 1402 C CA . PRO A 1 163 ? 18.702 11.095 -48.888 1.00 77.31 163 PRO A CA 1
ATOM 1403 C C . PRO A 1 163 ? 19.915 12.017 -49.031 1.00 77.31 163 PRO A C 1
ATOM 1405 O O . PRO A 1 163 ? 20.302 12.345 -50.150 1.00 77.31 163 PRO A O 1
ATOM 1408 N N . CYS A 1 164 ? 20.550 12.407 -47.920 1.00 76.31 164 CYS A N 1
ATOM 1409 C CA . CYS A 1 164 ? 21.743 13.253 -47.945 1.00 76.31 164 CYS A CA 1
ATOM 1410 C C . CYS A 1 164 ? 22.903 12.562 -48.670 1.00 76.31 164 CYS A C 1
ATOM 1412 O O . CYS A 1 164 ? 23.668 13.232 -49.356 1.00 76.31 164 CYS A O 1
ATOM 1414 N N . TYR A 1 165 ? 22.999 11.230 -48.595 1.00 72.38 165 TYR A N 1
ATOM 1415 C CA . TYR A 1 165 ? 24.019 10.477 -49.329 1.00 72.38 165 TYR A CA 1
ATOM 1416 C C . TYR A 1 165 ? 23.803 10.517 -50.843 1.00 72.38 165 TYR A C 1
ATOM 1418 O O . TYR A 1 165 ? 24.770 10.621 -51.590 1.00 72.38 165 TYR A O 1
ATOM 1426 N N . LEU A 1 166 ? 22.544 10.491 -51.299 1.00 70.00 166 LEU A N 1
ATOM 1427 C CA . LEU A 1 166 ? 22.198 10.551 -52.725 1.00 70.00 166 LEU A CA 1
ATOM 1428 C C . LEU A 1 166 ? 22.488 11.925 -53.352 1.00 70.00 166 LEU A C 1
ATOM 1430 O O . LEU A 1 166 ? 22.547 12.045 -54.573 1.00 70.00 166 LEU A O 1
ATOM 1434 N N . LEU A 1 167 ? 22.673 12.961 -52.527 1.00 76.75 167 LEU A N 1
ATOM 1435 C CA . LEU A 1 167 ? 22.956 14.329 -52.966 1.00 76.75 167 LEU A CA 1
ATOM 1436 C C . LEU A 1 167 ? 24.461 14.639 -53.056 1.00 76.75 167 LEU A C 1
ATOM 1438 O O . LEU A 1 167 ? 24.838 15.657 -53.642 1.00 76.75 167 LEU A O 1
ATOM 1442 N N . ILE A 1 168 ? 25.332 13.781 -52.514 1.00 77.69 168 ILE A N 1
ATOM 1443 C CA . ILE A 1 168 ? 26.786 13.976 -52.552 1.00 77.69 168 ILE A CA 1
ATOM 1444 C C . ILE A 1 168 ? 27.342 13.368 -53.846 1.00 77.69 168 ILE A C 1
ATOM 1446 O O . ILE A 1 168 ? 27.340 12.156 -54.035 1.00 77.69 168 ILE A O 1
ATOM 1450 N N . LYS A 1 169 ? 27.848 14.223 -54.742 1.00 72.81 169 LYS A N 1
ATOM 1451 C CA . LYS A 1 169 ? 28.396 13.803 -56.047 1.00 72.81 169 LYS A CA 1
ATOM 1452 C C . LYS A 1 169 ? 29.769 13.128 -55.958 1.00 72.81 169 LYS A C 1
ATOM 1454 O O . LYS A 1 169 ? 30.122 12.366 -56.851 1.00 72.81 169 LYS A O 1
ATOM 1459 N N . ASP A 1 170 ? 30.543 13.425 -54.917 1.00 80.94 170 ASP A N 1
ATOM 1460 C CA . ASP A 1 170 ? 31.863 12.833 -54.695 1.00 80.94 170 ASP A CA 1
ATOM 1461 C C . ASP A 1 170 ? 31.749 11.571 -53.830 1.00 80.94 170 ASP A C 1
ATOM 1463 O O . ASP A 1 170 ? 31.380 11.627 -52.653 1.00 80.94 170 ASP A O 1
ATOM 1467 N N . SER A 1 171 ? 32.113 10.428 -54.412 1.00 75.88 171 SER A N 1
ATOM 1468 C CA . SER A 1 171 ? 32.040 9.116 -53.769 1.00 75.88 171 SER A CA 1
ATOM 1469 C C . SER A 1 171 ? 32.856 9.014 -52.477 1.00 75.88 171 SER A C 1
ATOM 1471 O O . SER A 1 171 ? 32.464 8.281 -51.572 1.00 75.88 171 SER A O 1
ATOM 1473 N N . SER A 1 172 ? 33.969 9.745 -52.358 1.00 77.75 172 SER A N 1
ATOM 1474 C CA . SER A 1 172 ? 34.824 9.716 -51.162 1.00 77.75 172 SER A CA 1
ATOM 1475 C C . SER A 1 172 ? 34.180 10.450 -49.980 1.00 77.75 172 SER A C 1
ATOM 1477 O O . SER A 1 172 ? 34.128 9.927 -48.864 1.00 77.75 172 SER A O 1
ATOM 1479 N N . HIS A 1 173 ? 33.594 11.618 -50.244 1.00 76.50 173 HIS A N 1
ATOM 1480 C CA . HIS A 1 173 ? 32.847 12.398 -49.263 1.00 76.50 173 HIS A CA 1
ATOM 1481 C C . HIS A 1 173 ? 31.553 11.680 -48.859 1.00 76.50 173 HIS A C 1
ATOM 1483 O O . HIS A 1 173 ? 31.220 11.636 -47.675 1.00 76.50 173 HIS A O 1
ATOM 1489 N N . ALA A 1 174 ? 30.857 11.049 -49.811 1.00 79.12 174 ALA A N 1
ATOM 1490 C CA . ALA A 1 174 ? 29.666 10.252 -49.528 1.00 79.12 174 ALA A CA 1
ATOM 1491 C C . ALA A 1 174 ? 29.984 9.080 -48.582 1.00 79.12 174 ALA A C 1
ATOM 1493 O O . ALA A 1 174 ? 29.286 8.885 -47.586 1.00 79.12 174 ALA A O 1
ATOM 1494 N N . LEU A 1 175 ? 31.075 8.349 -48.843 1.00 79.12 175 LEU A N 1
ATOM 1495 C CA . LEU A 1 175 ? 31.530 7.244 -47.998 1.00 79.12 175 LEU A CA 1
ATOM 1496 C C . LEU A 1 175 ? 31.880 7.713 -46.576 1.00 79.12 175 LEU A C 1
ATOM 1498 O O . LEU A 1 175 ? 31.474 7.083 -45.601 1.00 79.12 175 LEU A O 1
ATOM 1502 N N . PHE A 1 176 ? 32.589 8.838 -46.445 1.00 81.75 176 PHE A N 1
ATOM 1503 C CA . PHE A 1 176 ? 32.936 9.419 -45.146 1.00 81.75 176 PHE A CA 1
ATOM 1504 C C . PHE A 1 176 ? 31.693 9.760 -44.310 1.00 81.75 176 PHE A C 1
ATOM 1506 O O . PHE A 1 176 ? 31.614 9.385 -43.138 1.00 81.75 176 PHE A O 1
ATOM 1513 N N . PHE A 1 177 ? 30.695 10.406 -44.920 1.00 80.50 177 PHE A N 1
ATOM 1514 C CA . PHE A 1 177 ? 29.432 10.727 -44.253 1.00 80.50 177 PHE A CA 1
ATOM 1515 C C . PHE A 1 177 ? 28.673 9.470 -43.809 1.00 80.50 177 PHE A C 1
ATOM 1517 O O . PHE A 1 177 ? 28.210 9.421 -42.670 1.00 80.50 177 PHE A O 1
ATOM 1524 N N . VAL A 1 178 ? 28.590 8.435 -44.656 1.00 82.75 178 VAL A N 1
ATOM 1525 C CA . VAL A 1 178 ? 27.965 7.147 -44.296 1.00 82.75 178 VAL A CA 1
ATOM 1526 C C . VAL A 1 178 ? 28.676 6.514 -43.098 1.00 82.75 178 VAL A C 1
ATOM 1528 O O . VAL A 1 178 ? 28.026 6.136 -42.121 1.00 82.75 178 VAL A O 1
ATOM 1531 N N . CYS A 1 179 ? 30.010 6.447 -43.132 1.00 83.62 179 CYS A N 1
ATOM 1532 C CA . CYS A 1 179 ? 30.810 5.896 -42.041 1.00 83.62 179 CYS A CA 1
ATOM 1533 C C . CYS A 1 179 ? 30.576 6.652 -40.726 1.00 83.62 179 CYS A C 1
ATOM 1535 O O . CYS A 1 179 ? 30.359 6.017 -39.694 1.00 83.62 179 CYS A O 1
ATOM 1537 N N . ILE A 1 180 ? 30.548 7.989 -40.753 1.00 86.12 180 ILE A N 1
ATOM 1538 C CA . ILE A 1 180 ? 30.263 8.798 -39.561 1.00 86.12 180 ILE A CA 1
ATOM 1539 C C . ILE A 1 180 ? 28.859 8.528 -39.025 1.00 86.12 180 ILE A C 1
ATOM 1541 O O . ILE A 1 180 ? 28.709 8.332 -37.821 1.00 86.12 180 ILE A O 1
ATOM 1545 N N . THR A 1 181 ? 27.829 8.489 -39.874 1.00 85.12 181 THR A N 1
ATOM 1546 C CA . THR A 1 181 ? 26.459 8.241 -39.402 1.00 85.12 181 THR A 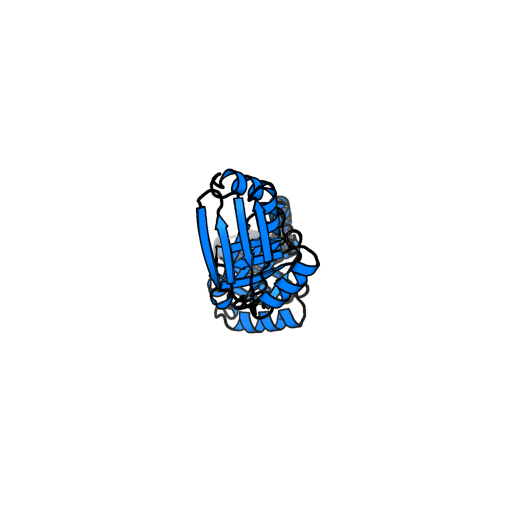CA 1
ATOM 1547 C C . THR A 1 181 ? 26.319 6.848 -38.789 1.00 85.12 181 THR A C 1
ATOM 1549 O O . THR A 1 181 ? 25.659 6.706 -37.757 1.00 85.12 181 THR A O 1
ATOM 1552 N N . ILE A 1 182 ? 26.968 5.830 -39.363 1.00 85.94 182 ILE A N 1
ATOM 1553 C CA . ILE A 1 182 ? 27.001 4.475 -38.796 1.00 85.94 182 ILE A CA 1
ATOM 1554 C C . ILE A 1 182 ? 27.700 4.487 -37.434 1.00 85.94 182 ILE A C 1
ATOM 1556 O O . ILE A 1 182 ? 27.125 4.015 -36.453 1.00 85.94 182 ILE A O 1
ATOM 1560 N N . ILE A 1 183 ? 28.899 5.072 -37.343 1.00 87.50 183 ILE A N 1
ATOM 1561 C CA . ILE A 1 183 ? 29.663 5.161 -36.089 1.00 87.50 183 ILE A CA 1
ATOM 1562 C C . ILE A 1 183 ? 28.856 5.903 -35.017 1.00 87.50 183 ILE A C 1
ATOM 1564 O O . ILE A 1 183 ? 28.763 5.439 -33.882 1.00 87.50 183 ILE A O 1
ATOM 1568 N N . TYR A 1 184 ? 28.217 7.015 -35.376 1.00 85.50 184 TYR A N 1
ATOM 1569 C CA . TYR A 1 184 ? 27.394 7.804 -34.464 1.00 85.50 184 TYR A CA 1
ATOM 1570 C C . TYR A 1 184 ? 26.153 7.034 -33.989 1.00 85.50 184 TYR A C 1
ATOM 1572 O O . TYR A 1 184 ? 25.832 7.037 -32.802 1.00 85.50 184 TYR A O 1
ATOM 1580 N N . SER A 1 185 ? 25.493 6.300 -34.887 1.00 84.31 185 SER A N 1
ATOM 1581 C CA . SER A 1 185 ? 24.336 5.456 -34.554 1.00 84.31 185 SER A CA 1
ATOM 1582 C C . SER A 1 185 ? 24.717 4.320 -33.601 1.00 84.31 185 SER A C 1
ATOM 1584 O O . SER A 1 185 ? 23.997 4.045 -32.638 1.00 84.31 185 SER A O 1
ATOM 1586 N N . ILE A 1 186 ? 25.881 3.702 -33.825 1.00 86.25 186 ILE A N 1
ATOM 1587 C CA . ILE A 1 186 ? 26.466 2.697 -32.932 1.00 86.25 186 ILE A CA 1
ATOM 1588 C C . ILE A 1 186 ? 26.778 3.318 -31.562 1.00 86.25 186 ILE A C 1
ATOM 1590 O O . ILE A 1 186 ? 26.397 2.757 -30.533 1.00 86.25 186 ILE A O 1
ATOM 1594 N N . ALA A 1 187 ? 27.411 4.494 -31.533 1.00 85.75 187 ALA A N 1
ATOM 1595 C CA . ALA A 1 187 ? 27.744 5.201 -30.299 1.00 85.75 187 ALA A CA 1
ATOM 1596 C C . ALA A 1 187 ? 26.491 5.548 -29.478 1.00 85.75 187 ALA A C 1
ATOM 1598 O O . ALA A 1 187 ? 26.470 5.311 -28.268 1.00 85.75 187 ALA A O 1
ATOM 1599 N N . ILE A 1 188 ? 25.415 6.019 -30.123 1.00 84.56 188 ILE A N 1
ATOM 1600 C CA . ILE A 1 188 ? 24.122 6.254 -29.465 1.00 84.56 188 ILE A CA 1
ATOM 1601 C C . ILE A 1 188 ? 23.581 4.950 -28.892 1.00 84.56 188 ILE A C 1
ATOM 1603 O O . ILE A 1 188 ? 23.253 4.908 -27.709 1.00 84.56 188 ILE A O 1
ATOM 1607 N N . TYR A 1 189 ? 23.521 3.878 -29.689 1.00 84.38 189 TYR A N 1
ATOM 1608 C CA . TYR A 1 189 ? 22.994 2.589 -29.239 1.00 84.38 189 TYR A CA 1
ATOM 1609 C C . TYR A 1 189 ? 23.715 2.074 -27.982 1.00 84.38 189 TYR A C 1
ATOM 1611 O O . TYR A 1 189 ? 23.065 1.687 -27.006 1.00 84.38 189 TYR A O 1
ATOM 1619 N N . PHE A 1 190 ? 25.050 2.137 -27.967 1.00 85.19 190 PHE A N 1
ATOM 1620 C CA . PHE A 1 190 ? 25.850 1.753 -26.802 1.00 85.19 190 PHE A CA 1
ATOM 1621 C C . PHE A 1 190 ? 25.700 2.709 -25.613 1.00 85.19 190 PHE A C 1
ATOM 1623 O O . PHE A 1 190 ? 25.831 2.269 -24.472 1.00 85.19 190 PHE A O 1
ATOM 1630 N N . SER A 1 191 ? 25.354 3.976 -25.850 1.00 84.25 191 SER A N 1
ATOM 1631 C CA . SER A 1 191 ? 25.124 4.978 -24.800 1.00 84.25 191 SER A CA 1
ATOM 1632 C C . SER A 1 191 ? 23.754 4.867 -24.123 1.00 84.25 191 SER A C 1
ATOM 1634 O O . SER A 1 191 ? 23.602 5.343 -23.000 1.00 84.25 191 SER A O 1
ATOM 1636 N N . ILE A 1 192 ? 22.762 4.204 -24.739 1.00 84.25 192 ILE A N 1
ATOM 1637 C CA . ILE A 1 192 ? 21.401 4.110 -24.178 1.00 84.25 192 ILE A CA 1
ATOM 1638 C C . ILE A 1 192 ? 21.403 3.407 -22.814 1.00 84.25 192 ILE A C 1
ATOM 1640 O O . ILE A 1 192 ? 20.877 3.951 -21.849 1.00 84.25 192 ILE A O 1
ATOM 1644 N N . LYS A 1 193 ? 21.977 2.199 -22.703 1.00 85.25 193 LYS A N 1
ATOM 1645 C CA . LYS A 1 193 ? 21.956 1.439 -21.435 1.00 85.25 193 LYS A CA 1
ATOM 1646 C C . LYS A 1 193 ? 22.680 2.175 -20.293 1.00 85.25 193 LYS A C 1
ATOM 1648 O O . LYS A 1 193 ? 22.073 2.304 -19.229 1.00 85.25 193 LYS A O 1
ATOM 1653 N N . PRO A 1 194 ? 23.921 2.676 -20.481 1.00 87.44 194 PRO A N 1
ATOM 1654 C CA . PRO A 1 194 ? 24.585 3.518 -19.488 1.00 87.44 194 PRO A CA 1
ATOM 1655 C C . PRO A 1 194 ? 23.774 4.767 -19.138 1.00 87.44 194 PRO A C 1
ATOM 1657 O O . PRO A 1 194 ? 23.636 5.077 -17.960 1.00 87.44 194 PRO A O 1
ATOM 1660 N N . GLY A 1 195 ? 23.181 5.433 -20.135 1.00 86.88 195 GLY A N 1
ATOM 1661 C CA . GLY A 1 195 ? 22.329 6.603 -19.930 1.00 86.88 195 GLY A CA 1
ATOM 1662 C C . GLY A 1 195 ? 21.117 6.302 -19.049 1.00 86.88 195 GLY A C 1
ATOM 1663 O O . GLY A 1 195 ? 20.879 7.017 -18.084 1.00 86.88 195 GLY A O 1
ATOM 1664 N N . LEU A 1 196 ? 20.403 5.200 -19.305 1.00 88.25 196 LEU A N 1
ATOM 1665 C CA . LEU A 1 196 ? 19.275 4.769 -18.469 1.00 88.25 196 LEU A CA 1
ATOM 1666 C C . LEU A 1 196 ? 19.707 4.454 -17.033 1.00 88.25 196 LEU A C 1
ATOM 1668 O O . LEU A 1 196 ? 18.987 4.795 -16.095 1.00 88.25 196 LEU A O 1
ATOM 1672 N N . LYS A 1 197 ? 20.872 3.819 -16.848 1.00 89.31 197 LYS A N 1
ATOM 1673 C CA . LYS A 1 197 ? 21.418 3.541 -15.512 1.00 89.31 197 LYS A CA 1
ATOM 1674 C C . LYS A 1 197 ? 21.760 4.837 -14.775 1.00 89.31 197 LYS A C 1
ATOM 1676 O O . LYS A 1 197 ? 21.349 5.003 -13.634 1.00 89.31 197 LYS A O 1
ATOM 1681 N N . PHE A 1 198 ? 22.425 5.775 -15.446 1.00 87.44 198 PHE A N 1
ATOM 1682 C CA . PHE A 1 198 ? 22.727 7.094 -14.894 1.00 87.44 198 PHE A CA 1
ATOM 1683 C C . PHE A 1 198 ? 21.453 7.868 -14.526 1.00 87.44 198 PHE A C 1
ATOM 1685 O O . PHE A 1 198 ? 21.366 8.448 -13.446 1.00 87.44 198 PHE A O 1
ATOM 1692 N N . SER A 1 199 ? 20.425 7.832 -15.380 1.00 87.25 199 SER A N 1
ATOM 1693 C CA . SER A 1 199 ? 19.117 8.415 -15.070 1.00 87.25 199 SER A CA 1
ATOM 1694 C C . SER A 1 199 ? 18.471 7.765 -13.850 1.00 87.25 199 SER A C 1
ATOM 1696 O O . SER A 1 199 ? 17.922 8.484 -13.024 1.00 87.25 199 SER A O 1
ATOM 1698 N N . ALA A 1 200 ? 18.545 6.439 -13.710 1.00 88.44 200 ALA A N 1
ATOM 1699 C CA . ALA A 1 200 ? 18.007 5.730 -12.551 1.00 88.44 200 ALA A CA 1
ATOM 1700 C C . ALA A 1 200 ? 18.746 6.092 -11.254 1.00 88.44 200 ALA A C 1
ATOM 1702 O O . ALA A 1 200 ? 18.105 6.342 -10.238 1.00 88.44 200 ALA A O 1
ATOM 1703 N N . GLU A 1 201 ? 20.077 6.185 -11.294 1.00 88.88 201 GLU A N 1
ATOM 1704 C CA . GLU A 1 201 ? 20.892 6.629 -10.157 1.00 88.88 201 GLU A CA 1
ATOM 1705 C C . GLU A 1 201 ? 20.565 8.069 -9.752 1.00 88.88 201 GLU A C 1
ATOM 1707 O O . GLU A 1 201 ? 20.393 8.353 -8.568 1.00 88.88 201 GLU A O 1
ATOM 1712 N N . ASN A 1 202 ? 20.442 8.980 -10.722 1.00 86.25 202 ASN A N 1
ATOM 1713 C CA . ASN A 1 202 ? 20.042 10.358 -10.449 1.00 86.25 202 ASN A CA 1
ATOM 1714 C C . ASN A 1 202 ? 18.630 10.432 -9.886 1.00 86.25 202 ASN A C 1
ATOM 1716 O O . ASN A 1 202 ? 18.418 11.159 -8.923 1.00 86.25 202 ASN A O 1
ATOM 1720 N N . TRP A 1 203 ? 17.689 9.671 -10.453 1.00 83.19 203 TRP A N 1
ATOM 1721 C CA . TRP A 1 203 ? 16.323 9.630 -9.952 1.00 83.19 203 TRP A CA 1
ATOM 1722 C C . TRP A 1 203 ? 16.300 9.117 -8.521 1.00 83.19 203 TRP A C 1
ATOM 1724 O O . TRP A 1 203 ? 15.735 9.792 -7.689 1.00 83.19 203 TRP A O 1
ATOM 1734 N N . CYS A 1 204 ? 17.006 8.032 -8.196 1.00 80.75 204 CYS A N 1
ATOM 1735 C CA . CYS A 1 204 ? 17.102 7.516 -6.829 1.00 80.75 204 CYS A CA 1
ATOM 1736 C C . CYS A 1 204 ? 17.707 8.533 -5.838 1.00 80.75 204 CYS A C 1
ATOM 1738 O O . CYS A 1 204 ? 17.318 8.565 -4.674 1.00 80.75 204 CYS A O 1
ATOM 1740 N N . LYS A 1 205 ? 18.658 9.372 -6.283 1.00 80.00 205 LYS A N 1
ATOM 1741 C CA . LYS A 1 205 ? 19.270 10.433 -5.459 1.00 80.00 205 LYS A CA 1
ATOM 1742 C C . LYS A 1 205 ? 18.341 11.628 -5.231 1.00 80.00 205 LYS A C 1
ATOM 1744 O O . LYS A 1 205 ? 18.422 12.254 -4.179 1.00 80.00 205 LYS A O 1
ATOM 1749 N N . THR A 1 206 ? 17.529 11.990 -6.225 1.00 72.62 206 THR A N 1
ATOM 1750 C CA . THR A 1 206 ? 16.638 13.162 -6.172 1.00 72.62 206 THR A CA 1
ATOM 1751 C C . THR A 1 206 ? 15.231 12.817 -5.701 1.00 72.62 206 THR A C 1
ATOM 1753 O O . THR A 1 206 ? 14.545 13.671 -5.139 1.00 72.62 206 THR A O 1
ATOM 1756 N N . SER A 1 207 ? 14.798 11.573 -5.899 1.00 66.88 207 SER A N 1
ATOM 1757 C CA . SER A 1 207 ? 13.583 11.025 -5.324 1.00 66.88 207 SER A CA 1
ATOM 1758 C C . SER A 1 207 ? 13.773 10.990 -3.821 1.00 66.88 207 SER A C 1
ATOM 1760 O O . SER A 1 207 ? 14.684 10.352 -3.297 1.00 66.88 207 SER A O 1
ATOM 1762 N N . ASN A 1 208 ? 12.930 11.758 -3.149 1.00 53.00 208 ASN A N 1
ATOM 1763 C CA . ASN A 1 208 ? 12.973 11.967 -1.719 1.00 53.00 208 ASN A CA 1
ATOM 1764 C C . ASN A 1 208 ? 13.070 10.638 -0.949 1.00 53.00 208 ASN A C 1
ATOM 1766 O O . ASN A 1 208 ? 12.459 9.641 -1.344 1.00 53.00 208 ASN A O 1
ATOM 1770 N N . LYS A 1 209 ? 13.711 10.671 0.230 1.00 53.56 209 LYS A N 1
ATOM 1771 C CA . LYS A 1 209 ? 13.755 9.536 1.178 1.00 53.56 209 LYS A CA 1
ATOM 1772 C C . LYS A 1 209 ? 12.369 8.957 1.534 1.00 53.56 209 LYS A C 1
ATOM 1774 O O . LYS A 1 209 ? 12.266 7.852 2.048 1.00 53.56 209 LYS A O 1
ATOM 1779 N N . ILE A 1 210 ? 11.326 9.713 1.204 1.00 48.38 210 ILE A N 1
ATOM 1780 C CA . ILE A 1 210 ? 9.896 9.424 1.286 1.00 48.38 210 ILE A CA 1
ATOM 1781 C C . ILE A 1 210 ? 9.484 8.087 0.639 1.00 48.38 210 ILE A C 1
ATOM 1783 O O . ILE A 1 210 ? 8.586 7.426 1.147 1.00 48.38 210 ILE A O 1
ATOM 1787 N N . PHE A 1 211 ? 10.117 7.679 -0.467 1.00 53.06 211 PHE A N 1
ATOM 1788 C CA . PHE A 1 211 ? 9.760 6.447 -1.196 1.00 53.06 211 PHE A CA 1
ATOM 1789 C C . PHE A 1 211 ? 10.660 5.249 -0.864 1.00 53.06 211 PHE A C 1
ATOM 1791 O O . PHE A 1 211 ? 10.549 4.204 -1.503 1.00 53.06 211 PHE A O 1
ATOM 1798 N N . ILE A 1 212 ? 11.562 5.394 0.114 1.00 58.97 212 ILE A N 1
ATOM 1799 C CA . ILE A 1 212 ? 12.581 4.378 0.409 1.00 58.97 212 ILE A CA 1
ATOM 1800 C C . ILE A 1 212 ? 11.958 3.118 1.004 1.00 58.97 212 ILE A C 1
ATOM 1802 O O . ILE A 1 212 ? 12.410 2.029 0.691 1.00 58.97 212 ILE A O 1
ATOM 1806 N N . CYS A 1 213 ? 10.892 3.242 1.794 1.00 66.44 213 CYS A N 1
ATOM 1807 C CA . CYS A 1 213 ? 10.201 2.085 2.348 1.00 66.44 213 CYS A CA 1
ATOM 1808 C C . CYS A 1 213 ? 8.696 2.317 2.301 1.00 66.44 213 CYS A C 1
ATOM 1810 O O . CYS A 1 213 ? 8.188 3.255 2.915 1.00 66.44 213 CYS A O 1
ATOM 1812 N N . SER A 1 214 ? 7.975 1.452 1.599 1.00 80.00 214 SER A N 1
ATOM 1813 C CA . SER A 1 214 ? 6.513 1.414 1.636 1.00 80.00 214 SER A CA 1
ATOM 1814 C C . SER A 1 214 ? 6.034 0.036 2.057 1.00 80.00 214 SER A C 1
ATOM 1816 O O . SER A 1 214 ? 6.659 -0.969 1.722 1.00 80.00 214 SER A O 1
ATOM 1818 N N . LYS A 1 215 ? 4.910 -0.003 2.763 1.00 86.94 215 LYS A N 1
ATOM 1819 C CA . LYS A 1 215 ? 4.107 -1.213 2.878 1.00 86.94 215 LYS A CA 1
ATOM 1820 C C . LYS A 1 215 ? 3.223 -1.311 1.638 1.00 86.94 215 LYS A C 1
ATOM 1822 O O . LYS A 1 215 ? 2.605 -0.314 1.258 1.00 86.94 215 LYS A O 1
ATOM 1827 N N . VAL A 1 216 ? 3.190 -2.469 0.987 1.00 90.25 216 VAL A N 1
ATOM 1828 C CA . VAL A 1 216 ? 2.374 -2.699 -0.213 1.00 90.25 216 VAL A CA 1
ATOM 1829 C C . VAL A 1 216 ? 1.457 -3.881 0.023 1.00 90.25 216 VAL A C 1
ATOM 1831 O O . VAL A 1 216 ? 1.938 -4.969 0.318 1.00 90.25 216 VAL A O 1
ATOM 1834 N N . ILE A 1 217 ? 0.151 -3.677 -0.127 1.00 91.75 217 ILE A N 1
ATOM 1835 C CA . ILE A 1 217 ? -0.850 -4.734 0.033 1.00 91.75 217 ILE A CA 1
ATOM 1836 C C . ILE A 1 217 ? -1.578 -4.910 -1.293 1.00 91.75 217 ILE A C 1
ATOM 1838 O O . ILE A 1 217 ? -2.067 -3.946 -1.881 1.00 91.75 217 ILE A O 1
ATOM 1842 N N . PHE A 1 218 ? -1.636 -6.145 -1.772 1.00 94.50 218 PHE A N 1
ATOM 1843 C CA . PHE A 1 218 ? -2.339 -6.538 -2.983 1.00 94.50 218 PHE A CA 1
ATOM 1844 C C . PHE A 1 218 ? -3.686 -7.141 -2.601 1.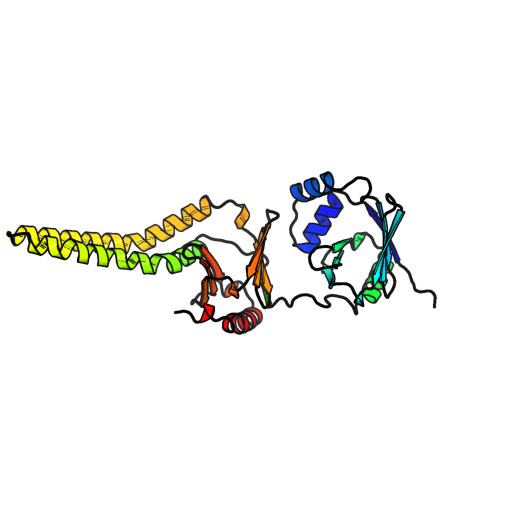00 94.50 218 PHE A C 1
ATOM 1846 O O . PHE A 1 218 ? -3.752 -8.082 -1.815 1.00 94.50 218 PHE A O 1
ATOM 1853 N N . TYR A 1 219 ? -4.742 -6.621 -3.205 1.00 92.94 219 TYR A N 1
ATOM 1854 C CA . TYR A 1 219 ? -6.116 -7.104 -3.121 1.00 92.94 219 TYR A CA 1
ATOM 1855 C C . TYR A 1 219 ? -6.555 -7.618 -4.486 1.00 92.94 219 TYR A C 1
ATOM 1857 O O . TYR A 1 219 ? -5.810 -7.514 -5.465 1.00 92.94 219 TYR A O 1
ATOM 1865 N N . GLU A 1 220 ? -7.771 -8.155 -4.563 1.00 91.56 220 GLU A N 1
ATOM 1866 C CA . GLU A 1 220 ? -8.311 -8.725 -5.799 1.00 91.56 220 GLU A CA 1
ATOM 1867 C C . GLU A 1 220 ? -8.372 -7.739 -6.964 1.00 91.56 220 GLU A C 1
ATOM 1869 O O . GLU A 1 220 ? -8.106 -8.142 -8.094 1.00 91.56 220 GLU A O 1
ATOM 1874 N N . ASP A 1 221 ? -8.667 -6.464 -6.697 1.00 91.12 221 ASP A N 1
ATOM 1875 C CA . ASP A 1 221 ? -8.896 -5.456 -7.734 1.00 91.12 221 ASP A CA 1
ATOM 1876 C C . ASP A 1 221 ? -7.832 -4.357 -7.823 1.00 91.12 221 ASP A C 1
ATOM 1878 O O . ASP A 1 221 ? -7.824 -3.556 -8.766 1.00 91.12 221 ASP A O 1
ATOM 1882 N N . ARG A 1 222 ? -6.933 -4.291 -6.840 1.00 93.12 222 ARG A N 1
ATOM 1883 C CA . ARG A 1 222 ? -5.993 -3.184 -6.668 1.00 93.12 222 ARG A CA 1
ATOM 1884 C C . ARG A 1 222 ? -4.825 -3.558 -5.784 1.00 93.12 222 ARG A C 1
ATOM 1886 O O . ARG A 1 222 ? -4.874 -4.537 -5.051 1.00 93.12 222 ARG A O 1
ATOM 1893 N N . PHE A 1 223 ? -3.824 -2.695 -5.761 1.00 93.62 223 PHE A N 1
ATOM 1894 C CA . PHE A 1 223 ? -2.846 -2.673 -4.685 1.00 93.62 223 PHE A CA 1
ATOM 1895 C C . PHE A 1 223 ? -2.814 -1.300 -4.020 1.00 93.62 223 PHE A C 1
ATOM 1897 O O . PHE A 1 223 ? -3.108 -0.272 -4.641 1.00 93.62 223 PHE A O 1
ATOM 1904 N N . THR A 1 224 ? -2.473 -1.283 -2.739 1.00 90.31 224 THR A N 1
ATOM 1905 C CA . THR A 1 224 ? -2.244 -0.068 -1.964 1.00 90.31 224 THR A CA 1
ATOM 1906 C C . THR A 1 224 ? -0.765 0.048 -1.641 1.00 90.31 224 THR A C 1
ATOM 1908 O O . THR A 1 224 ? -0.093 -0.948 -1.393 1.00 90.31 224 THR A O 1
ATOM 1911 N N . MET A 1 225 ? -0.242 1.268 -1.675 1.00 87.88 225 MET A N 1
ATOM 1912 C CA . MET A 1 225 ? 1.113 1.584 -1.237 1.00 87.88 225 MET A CA 1
ATOM 1913 C C . MET A 1 225 ? 1.038 2.644 -0.153 1.00 87.88 225 MET A C 1
ATOM 1915 O O . MET A 1 225 ? 0.580 3.754 -0.423 1.00 87.88 225 MET A O 1
ATOM 1919 N N . THR A 1 226 ? 1.518 2.322 1.041 1.00 82.81 226 THR A N 1
ATOM 1920 C CA . THR A 1 226 ? 1.575 3.252 2.168 1.00 82.81 226 THR A CA 1
ATOM 1921 C C . THR A 1 226 ? 3.027 3.555 2.496 1.00 82.81 226 THR A C 1
ATOM 1923 O O . THR A 1 226 ? 3.795 2.656 2.846 1.00 82.81 226 THR A O 1
ATOM 1926 N N . ALA A 1 227 ? 3.422 4.821 2.358 1.00 76.94 227 ALA A N 1
ATOM 1927 C CA . ALA A 1 227 ? 4.785 5.242 2.662 1.00 76.94 227 ALA A CA 1
ATOM 1928 C C . ALA A 1 227 ? 5.059 5.129 4.172 1.00 76.94 227 ALA A C 1
ATOM 1930 O O . ALA A 1 227 ? 4.275 5.606 4.989 1.00 76.94 227 ALA A O 1
ATOM 1931 N N . LYS A 1 228 ? 6.201 4.546 4.566 1.00 71.12 228 LYS A N 1
ATOM 1932 C CA . LYS A 1 228 ? 6.581 4.431 5.989 1.00 71.12 228 LYS A CA 1
ATOM 1933 C C . LYS A 1 228 ? 7.019 5.747 6.627 1.00 71.12 228 LYS A C 1
ATOM 1935 O O . LYS A 1 228 ? 7.227 5.814 7.828 1.00 71.12 228 LYS A O 1
ATOM 1940 N N . THR A 1 229 ? 7.213 6.784 5.829 1.00 63.97 229 THR A N 1
ATOM 1941 C CA . THR A 1 229 ? 7.733 8.074 6.296 1.00 63.97 229 THR A CA 1
ATOM 1942 C C . THR A 1 229 ? 6.785 9.231 6.007 1.00 63.97 229 THR A C 1
ATOM 1944 O O . THR A 1 229 ? 7.145 10.372 6.269 1.00 63.97 229 THR A O 1
ATOM 1947 N N . GLN A 1 230 ? 5.631 8.967 5.384 1.00 60.75 230 GLN A N 1
ATOM 1948 C CA . GLN A 1 230 ? 4.634 9.979 5.045 1.00 60.75 230 GLN A CA 1
ATOM 1949 C C . GLN A 1 230 ? 3.224 9.404 5.036 1.00 60.75 230 GLN A C 1
ATOM 1951 O O . GLN A 1 230 ? 2.999 8.254 4.671 1.00 60.75 230 GLN A O 1
ATOM 1956 N N . LEU A 1 231 ? 2.256 10.272 5.306 1.00 59.59 231 LEU A N 1
ATOM 1957 C CA . LEU A 1 231 ? 0.830 9.947 5.412 1.00 59.59 231 LEU A CA 1
ATOM 1958 C C . LEU A 1 231 ? 0.151 9.887 4.060 1.00 59.59 231 LEU A C 1
ATOM 1960 O O . LEU A 1 231 ? -0.866 10.535 3.810 1.00 59.59 231 LEU A O 1
ATOM 1964 N N . SER A 1 232 ? 0.754 9.153 3.142 1.00 64.19 232 SER A N 1
ATOM 1965 C CA . SER A 1 232 ? 0.156 8.927 1.845 1.00 64.19 232 SER A CA 1
ATOM 1966 C C . SER A 1 232 ? -0.027 7.437 1.657 1.00 64.19 232 SER A C 1
ATOM 1968 O O . SER A 1 232 ? 0.925 6.656 1.635 1.00 64.19 232 SER A O 1
ATOM 1970 N N . THR A 1 233 ? -1.295 7.058 1.539 1.00 75.19 233 THR A N 1
ATOM 1971 C CA . THR A 1 233 ? -1.669 5.785 0.944 1.00 75.19 233 THR A CA 1
ATOM 1972 C C . THR A 1 233 ? -2.110 6.070 -0.477 1.00 75.19 233 THR A C 1
ATOM 1974 O O . THR A 1 233 ? -3.047 6.832 -0.711 1.00 75.19 233 THR A O 1
ATOM 1977 N N . THR A 1 234 ? -1.415 5.468 -1.431 1.00 82.81 234 THR A N 1
ATOM 1978 C CA . THR A 1 234 ? -1.807 5.492 -2.836 1.00 82.81 234 THR A CA 1
ATOM 1979 C C . THR A 1 234 ? -2.560 4.209 -3.135 1.00 82.81 234 THR A C 1
ATOM 1981 O O . THR A 1 234 ? -2.070 3.122 -2.838 1.00 82.81 234 THR A O 1
ATOM 1984 N N . VAL A 1 235 ? -3.746 4.330 -3.721 1.00 87.62 235 VAL A N 1
ATOM 1985 C CA . VAL A 1 235 ? -4.558 3.189 -4.153 1.00 87.62 235 VAL A CA 1
ATOM 1986 C C . VAL A 1 235 ? -4.486 3.105 -5.671 1.00 87.62 235 VAL A C 1
ATOM 1988 O O . VAL A 1 235 ? -4.796 4.081 -6.351 1.00 87.62 235 VAL A O 1
ATOM 1991 N N . ILE A 1 236 ? -4.073 1.956 -6.204 1.00 90.06 236 ILE A N 1
ATOM 1992 C CA . ILE A 1 236 ? -3.895 1.750 -7.643 1.00 90.06 236 ILE A CA 1
ATOM 1993 C C . ILE A 1 236 ? -4.686 0.520 -8.061 1.00 90.06 236 ILE A C 1
ATOM 1995 O O . ILE A 1 236 ? -4.312 -0.610 -7.745 1.00 90.06 236 ILE A O 1
ATOM 1999 N N . LYS A 1 237 ? -5.783 0.743 -8.786 1.00 92.81 237 LYS A N 1
ATOM 2000 C CA . LYS A 1 237 ? -6.603 -0.347 -9.316 1.00 92.81 237 LYS A CA 1
ATOM 2001 C C . LYS A 1 237 ? -5.953 -0.980 -10.537 1.00 92.81 237 LYS A C 1
ATOM 2003 O O . LYS A 1 237 ? -5.371 -0.280 -11.367 1.00 92.81 237 LYS A O 1
ATOM 2008 N N . TYR A 1 238 ? -6.055 -2.301 -10.659 1.00 93.56 238 TYR A N 1
ATOM 2009 C CA . TYR A 1 238 ? -5.426 -3.022 -11.763 1.00 93.56 238 TYR A CA 1
ATOM 2010 C C . TYR A 1 238 ? -6.036 -2.653 -13.117 1.00 93.56 238 TYR A C 1
ATOM 2012 O O . TYR A 1 238 ? -5.307 -2.568 -14.100 1.00 93.56 238 TYR A O 1
ATOM 2020 N N . ASP A 1 239 ? -7.339 -2.372 -13.174 1.00 91.06 239 ASP A N 1
ATOM 2021 C CA . ASP A 1 239 ? -8.055 -1.943 -14.383 1.00 91.06 239 ASP A CA 1
ATOM 2022 C C . ASP A 1 239 ? -7.656 -0.539 -14.873 1.00 91.06 239 ASP A C 1
ATOM 2024 O O . ASP A 1 239 ? -7.727 -0.258 -16.069 1.00 91.06 239 ASP A O 1
ATOM 2028 N N . GLN A 1 240 ? -7.187 0.326 -13.971 1.00 91.19 240 GLN A N 1
ATOM 2029 C CA . GLN A 1 240 ? -6.713 1.680 -14.274 1.00 91.19 240 GLN A CA 1
ATOM 2030 C C . GLN A 1 240 ? -5.287 1.711 -14.829 1.00 91.19 240 GLN A C 1
ATOM 2032 O O . GLN A 1 240 ? -4.846 2.733 -15.360 1.00 91.19 240 GLN A O 1
ATOM 2037 N N . LEU A 1 241 ? -4.541 0.613 -14.705 1.00 92.00 241 LEU A N 1
ATOM 2038 C CA . LEU A 1 241 ? -3.179 0.543 -15.212 1.00 92.00 241 LEU A CA 1
ATOM 2039 C C . LEU A 1 241 ? -3.175 0.518 -16.735 1.00 92.00 241 LEU A C 1
ATOM 2041 O O . LEU A 1 241 ? -3.940 -0.205 -17.375 1.00 92.00 241 LEU A O 1
ATOM 2045 N N . HIS A 1 242 ? -2.224 1.241 -17.323 1.00 90.25 242 HIS A N 1
ATOM 2046 C CA . HIS A 1 242 ? -1.988 1.172 -18.757 1.00 90.25 242 HIS A CA 1
ATOM 2047 C C . HIS A 1 242 ? -1.648 -0.256 -19.201 1.00 90.25 242 HIS A C 1
ATOM 2049 O O . HIS A 1 242 ? -2.125 -0.713 -20.240 1.00 90.25 242 HIS A O 1
ATOM 2055 N N . LYS A 1 243 ? -0.802 -0.954 -18.431 1.00 91.62 243 LYS A N 1
ATOM 2056 C CA . LYS A 1 243 ? -0.374 -2.322 -18.738 1.00 91.62 243 LYS A CA 1
ATOM 2057 C C . LYS A 1 243 ? 0.226 -3.016 -17.524 1.00 91.62 243 LYS A C 1
ATOM 2059 O O . LYS A 1 243 ? 0.972 -2.406 -16.764 1.00 91.62 243 LYS A O 1
ATOM 2064 N N . ILE A 1 244 ? -0.011 -4.315 -17.405 1.00 93.06 244 ILE A N 1
ATOM 2065 C CA . ILE A 1 244 ? 0.649 -5.176 -16.421 1.00 93.06 244 ILE A CA 1
ATOM 2066 C C . ILE A 1 244 ? 1.483 -6.185 -17.203 1.00 93.06 244 ILE A C 1
ATOM 2068 O O . ILE A 1 244 ? 1.005 -6.788 -18.158 1.00 93.06 244 ILE A O 1
ATOM 2072 N N . ARG A 1 245 ? 2.764 -6.336 -16.867 1.00 89.88 245 ARG A N 1
ATOM 2073 C CA . ARG A 1 245 ? 3.675 -7.200 -17.622 1.00 89.88 245 ARG A CA 1
ATOM 2074 C C . ARG A 1 245 ? 4.450 -8.129 -16.708 1.00 89.88 245 ARG A C 1
ATOM 2076 O O . ARG A 1 245 ? 5.280 -7.677 -15.922 1.00 89.88 245 ARG A O 1
ATOM 2083 N N . LYS A 1 246 ? 4.287 -9.435 -16.916 1.00 91.06 246 LYS A N 1
ATOM 2084 C CA . LYS A 1 246 ? 5.205 -10.436 -16.369 1.00 91.06 246 LYS A CA 1
ATOM 2085 C C . LYS A 1 246 ? 6.568 -10.321 -17.057 1.00 91.06 246 LYS A C 1
ATOM 2087 O O . LYS A 1 246 ? 6.676 -10.355 -18.286 1.00 91.06 246 LYS A O 1
ATOM 2092 N N . ILE A 1 247 ? 7.619 -10.170 -16.263 1.00 88.94 247 ILE A N 1
ATOM 2093 C CA . ILE A 1 247 ? 9.015 -10.164 -16.699 1.00 88.94 247 ILE A CA 1
ATOM 2094 C C . ILE A 1 247 ? 9.779 -11.277 -15.978 1.00 88.94 247 ILE A C 1
ATOM 2096 O O . ILE A 1 247 ? 9.335 -11.795 -14.960 1.00 88.94 247 ILE A O 1
ATOM 2100 N N . LYS A 1 248 ? 10.979 -11.629 -16.455 1.00 86.94 248 LYS A N 1
ATOM 2101 C CA . LYS A 1 248 ? 11.779 -12.714 -15.850 1.00 86.94 248 LYS A CA 1
ATOM 2102 C C . LYS A 1 248 ? 11.998 -12.538 -14.338 1.00 86.94 248 LYS A C 1
ATOM 2104 O O . LYS A 1 248 ? 12.069 -13.522 -13.611 1.00 86.94 248 LYS A O 1
ATOM 2109 N N . LYS A 1 249 ? 12.133 -11.290 -13.882 1.00 86.69 249 LYS A N 1
ATOM 2110 C CA . LYS A 1 249 ? 12.413 -10.957 -12.482 1.00 86.69 249 LYS A CA 1
ATOM 2111 C C . LYS A 1 249 ? 11.162 -10.722 -11.624 1.00 86.69 249 LYS A C 1
ATOM 2113 O O . LYS A 1 249 ? 11.329 -10.586 -10.423 1.00 86.69 249 LYS A O 1
ATOM 2118 N N . GLY A 1 250 ? 9.955 -10.671 -12.194 1.00 92.56 250 GLY A N 1
ATOM 2119 C CA . GLY A 1 250 ? 8.736 -10.328 -11.452 1.00 92.56 250 GLY A CA 1
ATOM 2120 C C . GLY A 1 250 ? 7.654 -9.683 -12.314 1.00 92.56 250 GLY A C 1
ATOM 2121 O O . GLY A 1 250 ? 7.472 -10.061 -13.471 1.00 92.56 250 GLY A O 1
ATOM 2122 N N . TYR A 1 251 ? 6.964 -8.685 -11.773 1.00 93.81 251 TYR A N 1
ATOM 2123 C CA . TYR A 1 251 ? 5.807 -8.039 -12.389 1.00 93.81 251 TYR A CA 1
ATOM 2124 C C . TYR A 1 251 ? 6.010 -6.530 -12.499 1.00 93.81 251 TYR A C 1
ATOM 2126 O O . TYR A 1 251 ? 6.286 -5.850 -11.513 1.00 93.81 251 TYR A O 1
ATOM 2134 N N . LEU A 1 252 ? 5.859 -6.003 -13.712 1.00 93.00 252 LEU A N 1
ATOM 2135 C CA . LEU A 1 252 ? 5.921 -4.577 -14.003 1.00 93.00 252 LEU A CA 1
ATOM 2136 C C . LEU A 1 252 ? 4.503 -4.017 -14.163 1.00 93.00 252 LEU A C 1
ATOM 2138 O O . LEU A 1 252 ? 3.802 -4.367 -15.113 1.00 93.00 252 LEU A O 1
ATOM 2142 N N . PHE A 1 253 ? 4.117 -3.123 -13.262 1.00 93.81 253 PHE A N 1
ATOM 2143 C CA . PHE A 1 253 ? 2.831 -2.433 -13.236 1.00 93.81 253 PHE A CA 1
ATOM 2144 C C . PHE A 1 253 ? 3.015 -1.040 -13.833 1.00 93.81 253 PHE A C 1
ATOM 2146 O O . PHE A 1 253 ? 3.597 -0.154 -13.209 1.00 93.81 253 PHE A O 1
ATOM 2153 N N . ILE A 1 254 ? 2.569 -0.851 -15.070 1.00 90.94 254 ILE A N 1
ATOM 2154 C CA . ILE A 1 254 ? 2.742 0.387 -15.829 1.00 90.94 254 ILE A CA 1
ATOM 2155 C C . ILE A 1 254 ? 1.505 1.256 -15.622 1.00 90.94 254 ILE A C 1
ATOM 2157 O O . ILE A 1 254 ? 0.419 0.918 -16.092 1.00 90.94 254 ILE A O 1
ATOM 2161 N N . ILE A 1 255 ? 1.679 2.388 -14.941 1.00 88.44 255 ILE A N 1
ATOM 2162 C CA . ILE A 1 255 ? 0.591 3.325 -14.635 1.00 88.44 255 ILE A CA 1
ATOM 2163 C C . ILE A 1 255 ? 0.260 4.144 -15.881 1.00 88.44 255 ILE A C 1
ATOM 2165 O O . ILE A 1 255 ? -0.896 4.265 -16.269 1.00 88.44 255 ILE A O 1
ATOM 2169 N N . ASN A 1 256 ? 1.286 4.680 -16.541 1.00 82.62 256 ASN A N 1
ATOM 2170 C CA . ASN A 1 256 ? 1.163 5.438 -17.782 1.00 82.62 256 ASN A CA 1
ATOM 2171 C C . ASN A 1 256 ? 2.403 5.223 -18.666 1.00 82.62 256 ASN A C 1
ATOM 2173 O O . ASN A 1 256 ? 3.276 4.418 -18.356 1.00 82.62 256 ASN A O 1
ATOM 2177 N N . CYS A 1 257 ? 2.509 5.944 -19.782 1.00 72.31 257 CYS A N 1
ATOM 2178 C CA . CYS A 1 257 ? 3.609 5.771 -20.734 1.00 72.31 257 CYS A CA 1
ATOM 2179 C C . CYS A 1 257 ? 5.016 6.091 -20.183 1.00 72.31 257 CYS A C 1
ATOM 2181 O O . CYS A 1 257 ? 5.995 5.759 -20.857 1.00 72.31 257 CYS A O 1
ATOM 2183 N N . ASN A 1 258 ? 5.114 6.702 -18.996 1.00 72.25 258 ASN A N 1
ATOM 2184 C CA . ASN A 1 258 ? 6.348 7.209 -18.398 1.00 72.25 258 ASN A CA 1
ATOM 2185 C C . ASN A 1 258 ? 6.586 6.745 -16.947 1.00 72.25 258 ASN A C 1
ATOM 2187 O O . ASN A 1 258 ? 7.664 7.004 -16.416 1.00 72.25 258 ASN A O 1
ATOM 2191 N N . SER A 1 259 ? 5.635 6.069 -16.294 1.00 82.62 259 SER A N 1
ATOM 2192 C CA . SER A 1 259 ? 5.776 5.629 -14.901 1.00 82.62 259 SER A CA 1
ATOM 2193 C C . SER A 1 259 ? 5.241 4.220 -14.654 1.00 82.62 259 SER A C 1
ATOM 2195 O O . SER A 1 259 ? 4.322 3.735 -15.320 1.00 82.62 259 SER A O 1
ATOM 2197 N N . GLY A 1 260 ? 5.829 3.554 -13.663 1.00 88.88 260 GLY A N 1
ATOM 2198 C CA . GLY A 1 260 ? 5.412 2.231 -13.229 1.00 88.88 260 GLY A CA 1
ATOM 2199 C C . GLY A 1 260 ? 6.203 1.726 -12.030 1.00 88.88 260 GLY A C 1
ATOM 2200 O O . GLY A 1 260 ? 7.244 2.285 -11.678 1.00 88.88 260 GLY A O 1
ATOM 2201 N N . TYR A 1 261 ? 5.706 0.643 -11.446 1.00 90.88 261 TYR A N 1
ATOM 2202 C CA . TYR A 1 261 ? 6.311 -0.061 -10.322 1.00 90.88 261 TYR A CA 1
ATOM 2203 C C . TYR A 1 261 ? 6.764 -1.446 -10.754 1.00 90.88 261 TYR A C 1
ATOM 2205 O O . TYR A 1 261 ? 6.074 -2.130 -11.513 1.00 90.88 261 TYR A O 1
ATOM 2213 N N . LEU A 1 262 ? 7.926 -1.863 -10.266 1.00 92.62 262 LEU A N 1
ATOM 2214 C CA . LEU A 1 262 ? 8.427 -3.212 -10.464 1.00 92.62 262 LEU A CA 1
ATOM 2215 C C . LEU A 1 262 ? 8.387 -3.938 -9.131 1.00 92.62 262 LEU A C 1
ATOM 2217 O O . LEU A 1 262 ? 9.025 -3.475 -8.194 1.00 92.62 262 LEU A O 1
ATOM 2221 N N . PHE A 1 263 ? 7.713 -5.082 -9.084 1.00 93.69 263 PHE A N 1
ATOM 2222 C CA . PHE A 1 263 ? 7.723 -6.005 -7.950 1.00 93.69 263 PHE A CA 1
ATOM 2223 C C . PHE A 1 263 ? 8.484 -7.265 -8.343 1.00 93.69 263 PHE A C 1
ATOM 2225 O O . PHE A 1 263 ? 8.178 -7.870 -9.373 1.00 93.69 263 PHE A O 1
ATOM 2232 N N . TYR A 1 264 ? 9.510 -7.636 -7.583 1.00 93.56 264 TYR A N 1
ATOM 2233 C CA . TYR A 1 264 ? 10.318 -8.810 -7.868 1.00 93.56 264 TYR A CA 1
ATOM 2234 C C . TYR A 1 264 ? 9.633 -10.082 -7.374 1.00 93.56 264 TYR A C 1
ATOM 2236 O O . TYR A 1 264 ? 8.866 -10.085 -6.421 1.00 93.56 264 TYR A O 1
ATOM 2244 N N . ASN A 1 265 ? 9.958 -11.205 -8.007 1.00 92.50 265 ASN A N 1
ATOM 2245 C CA . ASN A 1 265 ? 9.492 -12.524 -7.582 1.00 92.50 265 ASN A CA 1
ATOM 2246 C C . ASN A 1 265 ? 9.965 -12.907 -6.170 1.00 92.50 265 ASN A C 1
ATOM 2248 O O . ASN A 1 265 ? 9.423 -13.848 -5.603 1.00 92.50 265 ASN A O 1
ATOM 2252 N N . GLU A 1 266 ? 11.011 -12.268 -5.654 1.00 92.38 266 GLU A N 1
ATOM 2253 C CA . GLU A 1 266 ? 11.538 -12.497 -4.304 1.00 92.38 266 GLU A CA 1
ATOM 2254 C C . GLU A 1 266 ? 10.815 -11.675 -3.231 1.00 92.38 266 GLU A C 1
ATOM 2256 O O . GLU A 1 266 ? 10.936 -11.996 -2.055 1.00 92.38 266 GLU A O 1
ATOM 2261 N N . ASP A 1 267 ? 9.995 -10.696 -3.630 1.00 91.94 267 ASP A N 1
ATOM 2262 C CA . ASP A 1 267 ? 9.170 -9.906 -2.705 1.00 91.94 267 ASP A CA 1
ATOM 2263 C C . ASP A 1 267 ? 7.986 -10.708 -2.140 1.00 91.94 267 ASP A C 1
ATOM 2265 O O . ASP A 1 267 ? 7.266 -10.229 -1.272 1.00 91.94 267 ASP A O 1
ATOM 2269 N N . PHE A 1 268 ? 7.752 -11.912 -2.663 1.00 93.62 268 PHE A N 1
ATOM 2270 C CA . PHE A 1 268 ? 6.552 -12.700 -2.425 1.00 93.62 268 PHE A CA 1
ATOM 2271 C C . PHE A 1 268 ? 6.899 -14.157 -2.127 1.00 93.62 268 PHE A C 1
ATOM 2273 O O . PHE A 1 268 ? 7.802 -14.747 -2.733 1.00 93.62 268 PHE A O 1
ATOM 2280 N N . THR A 1 269 ? 6.089 -14.800 -1.289 1.00 93.81 269 THR A N 1
ATOM 2281 C CA . THR A 1 269 ? 6.111 -16.262 -1.159 1.00 93.81 269 THR A CA 1
ATOM 2282 C C . THR A 1 269 ? 5.627 -16.941 -2.447 1.00 93.81 269 THR A C 1
ATOM 2284 O O . THR A 1 269 ? 4.938 -16.349 -3.280 1.00 93.81 269 THR A O 1
ATOM 2287 N N . SER A 1 270 ? 5.947 -18.226 -2.636 1.00 93.00 270 SER A N 1
ATOM 2288 C CA . SER A 1 270 ? 5.465 -18.988 -3.802 1.00 93.00 270 SER A CA 1
ATOM 2289 C C . SER A 1 270 ? 3.940 -19.001 -3.927 1.00 93.00 270 SER A C 1
ATOM 2291 O O . SER A 1 270 ? 3.437 -18.865 -5.037 1.00 93.00 270 SER A O 1
ATOM 2293 N N . GLN A 1 271 ? 3.220 -19.096 -2.806 1.00 93.88 271 GLN A N 1
ATOM 2294 C CA . GLN A 1 271 ? 1.759 -19.073 -2.793 1.00 93.88 271 GLN A CA 1
ATOM 2295 C C . GLN A 1 271 ? 1.212 -17.692 -3.173 1.00 93.88 271 GLN A C 1
ATOM 2297 O O . GLN A 1 271 ? 0.382 -17.603 -4.074 1.00 93.88 271 GLN A O 1
ATOM 2302 N N . GLN A 1 272 ? 1.727 -16.618 -2.561 1.00 94.81 272 GLN A N 1
ATOM 2303 C CA . GLN A 1 272 ? 1.334 -15.241 -2.894 1.00 94.81 272 GLN A CA 1
ATOM 2304 C C . GLN A 1 272 ? 1.549 -14.939 -4.380 1.00 94.81 272 GLN A C 1
ATOM 2306 O O . GLN A 1 272 ? 0.681 -14.356 -5.022 1.00 94.81 272 GLN A O 1
ATOM 2311 N N . ARG A 1 273 ? 2.675 -15.387 -4.957 1.00 93.44 273 ARG A N 1
ATOM 2312 C CA . ARG A 1 273 ? 2.949 -15.216 -6.393 1.00 93.44 273 ARG A CA 1
ATOM 2313 C C . ARG A 1 273 ? 1.905 -15.872 -7.272 1.00 93.44 273 ARG A C 1
ATOM 2315 O O . ARG A 1 273 ? 1.528 -15.279 -8.274 1.00 93.44 273 ARG A O 1
ATOM 2322 N N . GLN A 1 274 ? 1.498 -17.088 -6.927 1.00 93.69 274 GLN A N 1
ATOM 2323 C CA . GLN A 1 274 ? 0.549 -17.837 -7.734 1.00 93.69 274 GLN A CA 1
ATOM 2324 C C . GLN A 1 274 ? -0.840 -17.203 -7.674 1.00 93.69 274 GLN A C 1
ATOM 2326 O O . GLN A 1 274 ? -1.411 -16.914 -8.719 1.00 93.69 274 GLN A O 1
ATOM 2331 N N . VAL A 1 275 ? -1.327 -16.874 -6.473 1.00 93.94 275 VAL A N 1
ATOM 2332 C CA . VAL A 1 275 ? -2.627 -16.203 -6.312 1.00 93.94 275 VAL A CA 1
ATOM 2333 C C . VAL A 1 275 ? -2.625 -14.834 -6.998 1.00 93.94 275 VAL A C 1
ATOM 2335 O O . VAL A 1 275 ? -3.583 -14.491 -7.689 1.00 93.94 275 VAL A O 1
ATOM 2338 N N . LEU A 1 276 ? -1.541 -14.061 -6.860 1.00 94.06 276 LEU A N 1
ATOM 2339 C CA . LEU A 1 276 ? -1.401 -12.779 -7.545 1.00 94.06 276 LEU A CA 1
ATOM 2340 C C . LEU A 1 276 ? -1.416 -12.961 -9.065 1.0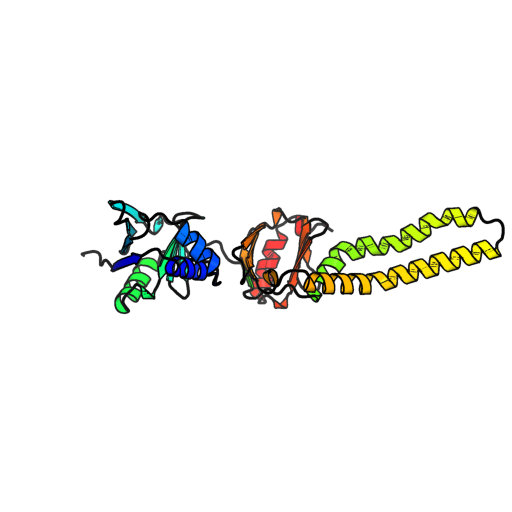0 94.06 276 LEU A C 1
ATOM 2342 O O . LEU A 1 276 ? -2.136 -12.243 -9.749 1.00 94.06 276 LEU A O 1
ATOM 2346 N N . GLU A 1 277 ? -0.667 -13.921 -9.606 1.00 93.31 277 GLU A N 1
ATOM 2347 C CA . GLU A 1 277 ? -0.643 -14.177 -11.047 1.00 93.31 277 GLU A CA 1
ATOM 2348 C C . GLU A 1 277 ? -2.023 -14.556 -11.592 1.00 93.31 277 GLU A C 1
ATOM 2350 O O . GLU A 1 277 ? -2.474 -13.956 -12.569 1.00 93.31 277 GLU A O 1
ATOM 2355 N N . ASP A 1 278 ? -2.713 -15.483 -10.926 1.00 93.12 278 ASP A N 1
ATOM 2356 C CA . ASP A 1 278 ? -4.045 -15.948 -11.320 1.00 93.12 278 ASP A CA 1
ATOM 2357 C C . ASP A 1 278 ? -5.069 -14.804 -11.342 1.00 93.12 278 ASP A C 1
ATOM 2359 O O . ASP A 1 278 ? -5.981 -14.794 -12.171 1.00 93.12 278 ASP A O 1
ATOM 2363 N N . LYS A 1 279 ? -4.910 -13.813 -10.455 1.00 93.12 279 LYS A N 1
ATOM 2364 C CA . LYS A 1 279 ? -5.762 -12.618 -10.394 1.00 93.12 279 LYS A CA 1
ATOM 2365 C C . LYS A 1 279 ? -5.383 -11.596 -11.460 1.00 93.12 279 LYS A C 1
ATOM 2367 O O . LYS A 1 279 ? -6.254 -11.128 -12.188 1.00 93.12 279 LYS A O 1
ATOM 2372 N N . LEU A 1 280 ? -4.095 -11.297 -11.631 1.00 93.31 280 LEU A N 1
ATOM 2373 C CA . LEU A 1 280 ? -3.627 -10.359 -12.659 1.00 93.31 280 LEU A CA 1
ATOM 2374 C C . LEU A 1 280 ? -3.960 -10.843 -14.078 1.00 93.31 280 LEU A C 1
ATOM 2376 O O . LEU A 1 280 ? -4.293 -10.030 -14.938 1.00 93.31 280 LEU A O 1
ATOM 2380 N N . MET A 1 281 ? -3.931 -12.157 -14.317 1.00 92.62 281 MET A N 1
ATOM 2381 C CA . MET A 1 281 ? -4.322 -12.768 -15.590 1.00 92.62 281 MET A CA 1
ATOM 2382 C C . MET A 1 281 ? -5.789 -12.528 -15.970 1.00 92.62 281 MET A C 1
ATOM 2384 O O . MET A 1 281 ? -6.145 -12.698 -17.128 1.00 92.62 281 MET A O 1
ATOM 2388 N N . GLN A 1 282 ? -6.651 -12.104 -15.049 1.00 92.31 282 GLN A N 1
ATOM 2389 C CA . GLN A 1 282 ? -8.052 -11.808 -15.366 1.00 92.31 282 GLN A CA 1
ATOM 2390 C C . GLN A 1 282 ? -8.214 -10.448 -16.060 1.00 92.31 282 GLN A C 1
ATOM 2392 O O . GLN A 1 282 ? -9.253 -10.177 -16.662 1.00 92.31 282 GLN A O 1
ATOM 2397 N N . TYR A 1 283 ? -7.188 -9.594 -16.016 1.00 91.56 283 TYR A N 1
ATOM 2398 C CA . TYR A 1 283 ? -7.243 -8.252 -16.576 1.00 91.56 283 TYR A CA 1
ATOM 2399 C C . TYR A 1 283 ? -6.756 -8.217 -18.026 1.00 91.56 283 TYR A C 1
ATOM 2401 O O . TYR A 1 283 ? -5.655 -8.655 -18.359 1.00 91.56 283 TYR A O 1
ATOM 2409 N N . ASN A 1 284 ? -7.543 -7.589 -18.906 1.00 88.31 284 ASN A N 1
ATOM 2410 C CA . ASN A 1 284 ? -7.204 -7.439 -20.329 1.00 88.31 284 ASN A CA 1
ATOM 2411 C C . ASN A 1 284 ? -5.838 -6.765 -20.551 1.00 88.31 284 ASN A C 1
ATOM 2413 O O . ASN A 1 284 ? -5.110 -7.108 -21.484 1.00 88.31 284 ASN A O 1
ATOM 2417 N N . ASN A 1 285 ? -5.471 -5.822 -19.679 1.00 89.50 285 ASN A N 1
ATOM 2418 C CA . ASN A 1 285 ? -4.209 -5.089 -19.753 1.00 89.50 285 ASN A CA 1
ATOM 2419 C C . ASN A 1 285 ? -2.970 -5.926 -19.367 1.00 89.50 285 ASN A C 1
ATOM 2421 O O . ASN A 1 285 ? -1.849 -5.450 -19.559 1.00 89.50 285 ASN A O 1
ATOM 2425 N N . PHE A 1 286 ? -3.150 -7.168 -18.902 1.00 89.50 286 PHE A N 1
ATOM 2426 C CA . PHE A 1 286 ? -2.080 -8.147 -18.698 1.00 89.50 286 PHE A CA 1
ATOM 2427 C C . PHE A 1 286 ? -1.614 -8.790 -20.014 1.00 89.50 286 PHE A C 1
ATOM 2429 O O . PHE A 1 286 ? -0.430 -9.075 -20.206 1.00 89.50 286 PHE A O 1
ATOM 2436 N N . TYR A 1 287 ? -2.539 -8.985 -20.960 1.00 82.06 287 TYR A N 1
ATOM 2437 C CA . TYR A 1 287 ? -2.272 -9.647 -22.243 1.00 82.06 287 TYR A CA 1
ATOM 2438 C C . TYR A 1 287 ? -1.913 -8.690 -23.381 1.00 82.06 287 TYR A C 1
ATOM 2440 O O . TYR A 1 287 ? -1.518 -9.139 -24.462 1.00 82.06 287 TYR A O 1
ATOM 2448 N N . LEU A 1 288 ? -2.036 -7.377 -23.167 1.00 75.44 288 LEU A N 1
ATOM 2449 C CA . LEU A 1 288 ? -1.637 -6.376 -24.154 1.00 75.44 288 LEU A CA 1
ATOM 2450 C C . LEU A 1 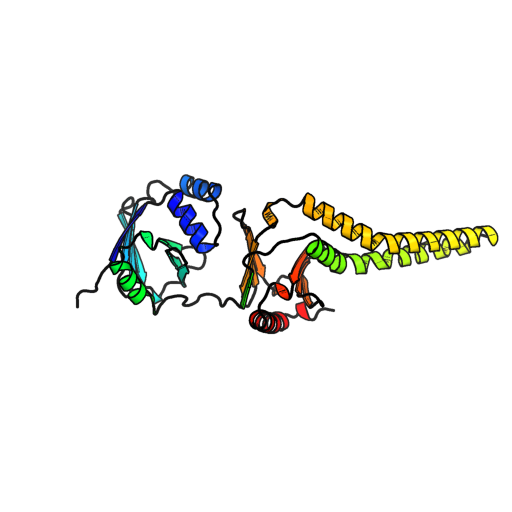288 ? -0.157 -6.578 -24.513 1.00 75.44 288 LEU A C 1
ATOM 2452 O O . LEU A 1 288 ? 0.709 -6.501 -23.644 1.00 75.44 288 LEU A O 1
ATOM 2456 N N . LYS A 1 289 ? 0.156 -6.846 -25.787 1.00 59.22 289 LYS A N 1
ATOM 2457 C CA . LYS A 1 289 ? 1.537 -7.083 -26.258 1.00 59.22 289 LYS A CA 1
ATOM 2458 C C . LYS A 1 289 ? 2.384 -5.816 -26.306 1.00 59.22 289 LYS A C 1
ATOM 2460 O O . LYS A 1 289 ? 1.849 -4.716 -26.531 1.00 59.22 289 LYS A O 1
#